Protein AF-A0A946KKR6-F1 (afdb_monomer_lite)

pLDDT: mean 94.53, std 6.15, range [69.19, 98.81]

Structure (mmCIF, N/CA/C/O backbone):
data_AF-A0A946KKR6-F1
#
_entry.id   AF-A0A946KKR6-F1
#
loop_
_atom_site.group_PDB
_atom_site.id
_atom_site.type_symbol
_atom_site.label_atom_id
_atom_site.label_alt_id
_atom_site.label_comp_id
_atom_site.label_asym_id
_atom_site.label_entity_id
_atom_site.label_seq_id
_atom_site.pdbx_PDB_ins_code
_atom_site.Cartn_x
_atom_site.Cartn_y
_atom_site.Cartn_z
_atom_site.occupancy
_atom_site.B_iso_or_equiv
_atom_site.auth_seq_id
_atom_site.auth_comp_id
_atom_site.auth_asym_id
_atom_site.auth_atom_id
_atom_site.pdbx_PDB_model_num
ATOM 1 N N . MET A 1 1 ? 19.680 -15.860 -13.895 1.00 88.50 1 MET A N 1
ATOM 2 C CA . MET A 1 1 ? 19.398 -15.494 -12.491 1.00 88.50 1 MET A CA 1
ATOM 3 C C . MET A 1 1 ? 18.114 -16.163 -12.052 1.00 88.50 1 MET A C 1
ATOM 5 O O . MET A 1 1 ? 18.204 -16.916 -11.108 1.00 88.50 1 MET A O 1
ATOM 9 N N . VAL A 1 2 ? 16.999 -15.960 -12.759 1.00 94.62 2 VAL A N 1
ATOM 10 C CA . VAL A 1 2 ? 15.680 -16.542 -12.436 1.00 94.62 2 VAL A CA 1
ATOM 11 C C . VAL A 1 2 ? 15.716 -18.062 -12.238 1.00 94.62 2 VAL A C 1
ATOM 13 O O . VAL A 1 2 ? 15.468 -18.480 -11.120 1.00 94.62 2 VAL A O 1
ATOM 16 N N . GLU A 1 3 ? 16.192 -18.827 -13.232 1.00 95.06 3 GLU A N 1
ATOM 17 C CA . GLU A 1 3 ? 16.410 -20.296 -13.157 1.00 95.06 3 GLU A CA 1
ATOM 18 C C . GLU A 1 3 ? 17.031 -20.771 -11.836 1.00 95.06 3 GLU A C 1
ATOM 20 O O . GLU A 1 3 ? 16.688 -21.784 -11.259 1.00 95.06 3 GLU A O 1
ATOM 25 N N . ARG A 1 4 ? 17.983 -20.005 -11.303 1.00 95.50 4 ARG A N 1
ATOM 26 C CA . ARG A 1 4 ? 18.724 -20.411 -10.108 1.00 95.50 4 ARG A CA 1
ATOM 27 C C . ARG A 1 4 ? 17.863 -20.380 -8.831 1.00 95.50 4 ARG A C 1
ATOM 29 O O . ARG A 1 4 ? 18.340 -20.818 -7.781 1.00 95.50 4 ARG A O 1
ATOM 36 N N . TYR A 1 5 ? 16.680 -19.775 -8.889 1.00 96.62 5 TYR A N 1
ATOM 37 C CA . TYR A 1 5 ? 15.834 -19.457 -7.743 1.00 96.62 5 TYR A CA 1
ATOM 38 C C . TYR A 1 5 ? 14.350 -19.793 -7.958 1.00 96.62 5 TYR A C 1
ATOM 40 O O . TYR A 1 5 ? 13.545 -19.394 -7.117 1.00 96.62 5 TYR A O 1
ATOM 48 N N . ASP A 1 6 ? 13.965 -20.485 -9.031 1.00 95.25 6 ASP A N 1
ATOM 49 C CA . ASP A 1 6 ? 12.558 -20.833 -9.289 1.00 95.25 6 ASP A CA 1
ATOM 50 C C . ASP A 1 6 ? 12.089 -22.088 -8.524 1.00 95.25 6 ASP A C 1
ATOM 52 O O . ASP A 1 6 ? 10.888 -22.257 -8.280 1.00 95.25 6 ASP A O 1
ATOM 56 N N . GLY A 1 7 ? 13.030 -22.908 -8.038 1.00 94.81 7 GLY A N 1
ATOM 57 C CA . GLY A 1 7 ? 12.760 -24.062 -7.192 1.00 94.81 7 GLY A CA 1
ATOM 58 C C . GLY A 1 7 ? 12.116 -25.241 -7.919 1.00 94.81 7 GLY A C 1
ATOM 59 O O . GLY A 1 7 ? 11.437 -26.036 -7.261 1.00 94.81 7 GLY A O 1
ATOM 60 N N . ASP A 1 8 ? 12.275 -25.358 -9.240 1.00 94.25 8 ASP A N 1
ATOM 61 C CA . ASP A 1 8 ? 11.711 -26.464 -10.025 1.00 94.25 8 ASP A CA 1
ATOM 62 C C . ASP A 1 8 ? 12.564 -27.759 -9.978 1.00 94.25 8 ASP A C 1
ATOM 64 O O . ASP A 1 8 ? 12.127 -28.834 -10.413 1.00 94.25 8 ASP A O 1
ATOM 68 N N . GLY A 1 9 ? 13.755 -27.688 -9.372 1.00 93.81 9 GLY A N 1
ATOM 69 C CA . GLY A 1 9 ? 14.722 -28.775 -9.246 1.00 93.81 9 GLY A CA 1
ATOM 70 C C . GLY A 1 9 ? 15.778 -28.834 -10.357 1.00 93.81 9 GLY A C 1
ATOM 71 O O . GLY A 1 9 ? 16.627 -29.737 -10.323 1.00 93.81 9 GLY A O 1
ATOM 72 N N . VAL A 1 10 ? 15.759 -27.916 -11.324 1.00 94.19 10 VAL A N 1
ATOM 73 C CA . VAL A 1 10 ? 16.715 -27.787 -12.430 1.00 94.19 10 VAL A CA 1
ATOM 74 C C . VAL A 1 10 ? 17.643 -26.605 -12.156 1.00 94.19 10 VAL A C 1
ATOM 76 O O . VAL A 1 10 ? 17.211 -25.516 -11.838 1.00 94.19 10 VAL A O 1
ATOM 79 N N . GLU A 1 11 ? 18.960 -26.844 -12.171 1.00 94.06 11 GLU A N 1
ATOM 80 C CA . GLU A 1 11 ? 20.017 -25.827 -11.949 1.00 94.06 11 GLU A CA 1
ATOM 81 C C . GLU A 1 11 ? 19.849 -24.861 -10.745 1.00 94.06 11 GLU A C 1
ATOM 83 O O . GLU A 1 11 ? 20.585 -23.870 -10.612 1.00 94.06 11 GLU A O 1
ATOM 88 N N . ASP A 1 12 ? 18.981 -25.226 -9.802 1.00 96.44 12 ASP A N 1
ATOM 89 C CA . ASP A 1 12 ? 18.701 -24.499 -8.575 1.00 96.44 12 ASP A CA 1
ATOM 90 C C . ASP A 1 12 ? 19.966 -24.198 -7.768 1.00 96.44 12 ASP A C 1
ATOM 92 O O . ASP A 1 12 ? 20.948 -24.958 -7.718 1.00 96.44 12 ASP A O 1
ATOM 96 N N . MET A 1 13 ? 19.934 -23.077 -7.046 1.00 96.38 13 MET A N 1
ATOM 97 C CA . MET A 1 13 ? 20.944 -22.787 -6.041 1.00 96.38 13 MET A CA 1
ATOM 98 C C . MET A 1 13 ? 21.023 -23.952 -5.033 1.00 96.38 13 MET A C 1
ATOM 100 O O . MET A 1 13 ? 20.024 -24.278 -4.391 1.00 96.38 13 MET A O 1
ATOM 104 N N . PRO A 1 14 ? 22.209 -24.551 -4.802 1.00 96.81 14 PRO A N 1
ATOM 105 C CA . PRO A 1 14 ? 22.343 -25.602 -3.802 1.00 96.81 14 PRO A CA 1
ATOM 106 C C . PRO A 1 14 ? 21.862 -25.134 -2.423 1.00 96.81 14 PRO A C 1
ATOM 108 O O . PRO A 1 14 ? 22.374 -24.152 -1.886 1.00 96.81 14 PRO A O 1
ATOM 111 N N . GLY A 1 15 ? 20.899 -25.855 -1.849 1.00 95.56 15 GLY A N 1
ATOM 112 C CA . GLY A 1 15 ? 20.312 -25.525 -0.548 1.00 95.56 15 GLY A CA 1
ATOM 113 C C . GLY A 1 15 ? 19.207 -24.466 -0.585 1.00 95.56 15 GLY A C 1
ATOM 114 O O . GLY A 1 15 ? 18.873 -23.933 0.472 1.00 95.56 15 GLY A O 1
ATOM 115 N N . LEU A 1 16 ? 18.645 -24.151 -1.757 1.00 95.81 16 LEU A N 1
ATOM 116 C CA . LEU A 1 16 ? 17.456 -23.307 -1.863 1.00 95.81 16 LEU A CA 1
ATOM 117 C C . LEU A 1 16 ? 16.308 -23.909 -1.037 1.00 95.81 16 LEU A C 1
ATOM 119 O O . LEU A 1 16 ? 15.879 -25.034 -1.279 1.00 95.81 16 LEU A O 1
ATOM 123 N N . ALA A 1 17 ? 15.854 -23.169 -0.024 1.00 94.44 17 ALA A N 1
ATOM 124 C CA . ALA A 1 17 ? 14.760 -23.597 0.849 1.00 94.44 17 ALA A CA 1
ATOM 125 C C . ALA A 1 17 ? 13.390 -23.143 0.325 1.00 94.44 17 ALA A C 1
ATOM 127 O O . ALA A 1 17 ? 12.405 -23.855 0.498 1.00 94.44 17 ALA A O 1
ATOM 128 N N . TYR A 1 18 ? 13.346 -21.967 -0.306 1.00 94.88 18 TYR A N 1
ATOM 129 C CA . TYR A 1 18 ? 12.139 -21.355 -0.852 1.00 94.88 18 TYR A CA 1
ATOM 130 C C . TYR A 1 18 ? 12.465 -20.667 -2.181 1.00 94.88 18 TYR A C 1
ATOM 132 O O . TYR A 1 18 ? 13.507 -20.006 -2.255 1.00 94.88 18 TYR A O 1
ATOM 140 N N . PRO A 1 19 ? 11.600 -20.788 -3.199 1.00 95.38 19 PRO A N 1
ATOM 141 C CA . PRO A 1 19 ? 11.788 -20.101 -4.469 1.00 95.38 19 PRO A CA 1
ATOM 142 C C . PRO A 1 19 ? 11.555 -18.589 -4.344 1.00 95.38 19 PRO A C 1
ATOM 144 O O . PRO A 1 19 ? 10.792 -18.125 -3.491 1.00 95.38 19 PRO A O 1
ATOM 147 N N . ILE A 1 20 ? 12.184 -17.812 -5.227 1.00 96.00 20 ILE A N 1
ATOM 148 C CA . ILE A 1 20 ? 11.925 -16.379 -5.391 1.00 96.00 20 ILE A CA 1
ATOM 149 C C . ILE A 1 20 ? 10.847 -16.211 -6.460 1.00 96.00 20 ILE A C 1
ATOM 151 O O . ILE A 1 20 ? 11.111 -16.328 -7.653 1.00 96.00 20 ILE A O 1
ATOM 155 N N . ARG A 1 21 ? 9.626 -15.902 -6.015 1.00 95.12 21 ARG A N 1
ATOM 156 C CA . ARG A 1 21 ? 8.450 -15.763 -6.891 1.00 95.12 21 ARG A CA 1
ATOM 157 C C . ARG A 1 21 ? 8.119 -14.333 -7.300 1.00 95.12 21 ARG A C 1
ATOM 159 O O . ARG A 1 21 ? 7.231 -14.143 -8.114 1.00 95.12 21 ARG A O 1
ATOM 166 N N . HIS A 1 22 ? 8.782 -13.329 -6.736 1.00 97.75 22 HIS A N 1
ATOM 167 C CA . HIS A 1 22 ? 8.476 -11.927 -7.016 1.00 97.75 22 HIS A CA 1
ATOM 168 C C . HIS A 1 22 ? 9.751 -11.204 -7.429 1.00 97.75 22 HIS A C 1
ATOM 170 O O . HIS A 1 22 ? 10.752 -11.252 -6.714 1.00 97.75 22 HIS A O 1
ATOM 176 N N . TRP A 1 23 ? 9.700 -10.553 -8.587 1.00 98.19 23 TRP A N 1
ATOM 177 C CA . TRP A 1 23 ? 10.838 -9.875 -9.191 1.00 98.19 23 TRP A CA 1
ATOM 178 C C . TRP A 1 23 ? 10.477 -8.425 -9.484 1.00 98.19 23 TRP A C 1
ATOM 180 O O . TRP A 1 23 ? 9.658 -8.151 -10.358 1.00 98.19 23 TRP A O 1
ATOM 190 N N . GLU A 1 24 ? 11.102 -7.502 -8.762 1.00 98.12 24 GLU A N 1
ATOM 191 C CA . GLU A 1 24 ? 10.990 -6.070 -9.022 1.00 98.12 24 GLU A CA 1
ATOM 192 C C . GLU A 1 24 ? 12.048 -5.614 -10.030 1.00 98.12 24 GLU A C 1
ATOM 194 O O . GLU A 1 24 ? 13.242 -5.905 -9.892 1.00 98.12 24 GLU A O 1
ATOM 199 N N . VAL A 1 25 ? 11.610 -4.915 -11.078 1.00 97.50 25 VAL A N 1
ATOM 200 C CA . VAL A 1 25 ? 12.485 -4.502 -12.175 1.00 97.50 25 VAL A CA 1
ATOM 201 C C . VAL A 1 25 ? 13.008 -3.083 -11.939 1.00 97.50 25 VAL A C 1
ATOM 203 O O . VAL A 1 25 ? 12.431 -2.107 -12.410 1.00 97.50 25 VAL A O 1
ATOM 206 N N . ALA A 1 26 ? 14.173 -3.015 -11.284 1.00 95.75 26 ALA A N 1
ATOM 207 C CA . ALA A 1 26 ? 14.884 -1.803 -10.851 1.00 95.75 26 ALA A CA 1
ATOM 208 C C . ALA A 1 26 ? 14.213 -1.047 -9.690 1.00 95.75 26 ALA A C 1
ATOM 210 O O . ALA A 1 26 ? 13.109 -1.369 -9.287 1.00 95.75 26 ALA A O 1
ATOM 211 N N . ASN A 1 27 ? 14.917 -0.052 -9.149 1.00 95.50 27 ASN A N 1
ATOM 212 C CA . ASN A 1 27 ? 14.459 0.794 -8.048 1.00 95.50 27 ASN A CA 1
ATOM 213 C C . ASN A 1 27 ? 14.456 2.251 -8.510 1.00 95.50 27 ASN A C 1
ATOM 215 O O . ASN A 1 27 ? 15.494 2.737 -8.973 1.00 95.50 27 ASN A O 1
ATOM 219 N N . GLU A 1 28 ? 13.315 2.930 -8.390 1.00 96.00 28 GLU A N 1
ATOM 220 C CA . GLU A 1 28 ? 13.159 4.370 -8.646 1.00 96.00 28 GLU A CA 1
ATOM 221 C C . GLU A 1 28 ? 13.737 4.846 -9.988 1.00 96.00 28 GLU A C 1
ATOM 223 O O . GLU A 1 28 ? 14.547 5.777 -10.040 1.00 96.00 28 GLU A O 1
ATOM 228 N N . PRO A 1 29 ? 13.315 4.247 -11.120 1.00 96.25 29 PRO A N 1
ATOM 229 C CA . PRO A 1 29 ? 13.875 4.554 -12.432 1.00 96.25 29 PRO A CA 1
ATOM 230 C C . PRO A 1 29 ? 13.642 5.997 -12.886 1.00 96.25 29 PRO A C 1
ATOM 232 O O . PRO A 1 29 ? 14.366 6.488 -13.746 1.00 96.25 29 PRO A O 1
ATOM 235 N N . SER A 1 30 ? 12.689 6.716 -12.297 1.00 94.88 30 SER A N 1
ATOM 236 C CA . SER A 1 30 ? 12.479 8.139 -12.565 1.00 94.88 30 SER A CA 1
ATOM 237 C C . SER A 1 30 ? 13.518 9.053 -11.898 1.00 94.88 30 SER A C 1
ATOM 239 O O . SER A 1 30 ? 13.624 10.220 -12.274 1.00 94.88 30 SER A O 1
ATOM 241 N N . MET A 1 31 ? 14.304 8.566 -10.931 1.00 93.56 31 MET A N 1
ATOM 242 C CA . MET A 1 31 ? 15.353 9.356 -10.281 1.00 93.56 31 MET A CA 1
ATOM 243 C C . MET A 1 31 ? 16.628 9.367 -11.130 1.00 93.56 31 MET A C 1
ATOM 245 O O . MET A 1 31 ? 17.275 8.344 -11.341 1.00 93.56 31 MET A O 1
ATOM 249 N N . GLN A 1 32 ? 16.997 10.544 -11.640 1.00 90.94 32 GLN A N 1
ATOM 250 C CA . GLN A 1 32 ? 18.093 10.723 -12.598 1.00 90.94 32 GLN A CA 1
ATOM 251 C C . GLN A 1 32 ? 19.217 11.588 -12.017 1.00 90.94 32 GLN A C 1
ATOM 253 O O . GLN A 1 32 ? 18.955 12.553 -11.306 1.00 90.94 32 GLN A O 1
ATOM 258 N N . GLY A 1 33 ? 20.470 11.276 -12.369 1.00 81.50 33 GLY A N 1
ATOM 259 C CA . GLY A 1 33 ? 21.643 12.103 -12.078 1.00 81.50 33 GLY A CA 1
ATOM 260 C C . GLY A 1 33 ? 21.992 12.247 -10.594 1.00 81.50 33 GLY A C 1
ATOM 261 O O . GLY A 1 33 ? 21.663 13.249 -9.970 1.00 81.50 33 GLY A O 1
ATOM 262 N N . GLY A 1 34 ? 22.738 11.296 -10.027 1.00 75.56 34 GLY A N 1
ATOM 263 C CA . GLY A 1 34 ? 23.157 11.391 -8.628 1.00 75.56 34 GLY A CA 1
ATOM 264 C C . GLY A 1 34 ? 23.679 10.086 -8.042 1.00 75.56 34 GLY A C 1
ATOM 265 O O . GLY A 1 34 ? 23.661 9.036 -8.683 1.00 75.56 34 GLY A O 1
ATOM 266 N N . HIS A 1 35 ? 24.164 10.164 -6.804 1.00 73.50 35 HIS A N 1
ATOM 267 C CA . HIS A 1 35 ? 24.452 8.986 -5.991 1.00 73.50 35 HIS A CA 1
ATOM 268 C C . HIS A 1 35 ? 23.142 8.426 -5.423 1.00 73.50 35 HIS A C 1
ATOM 270 O O . HIS A 1 35 ? 22.307 9.196 -4.964 1.00 73.50 35 HIS A O 1
ATOM 276 N N . GLY A 1 36 ? 22.983 7.099 -5.429 1.00 73.19 36 GLY A N 1
ATOM 277 C CA . GLY A 1 36 ? 21.759 6.442 -4.949 1.00 73.19 36 GLY A CA 1
ATOM 278 C C . GLY A 1 36 ? 20.645 6.324 -5.994 1.00 73.19 36 GLY A C 1
ATOM 279 O O . GLY A 1 36 ? 19.526 5.993 -5.637 1.00 73.19 36 GLY A O 1
ATOM 280 N N . HIS A 1 37 ? 20.928 6.584 -7.274 1.00 87.25 37 HIS A N 1
ATOM 281 C CA . HIS A 1 37 ? 19.983 6.371 -8.374 1.00 87.25 37 HIS A CA 1
ATOM 282 C C . HIS A 1 37 ? 20.446 5.179 -9.212 1.00 87.25 37 HIS A C 1
ATOM 284 O O . HIS A 1 37 ? 21.555 5.185 -9.753 1.00 87.25 37 HIS A O 1
ATOM 290 N N . PHE A 1 38 ? 19.624 4.134 -9.284 1.00 88.12 38 PHE A N 1
ATOM 291 C CA . PHE A 1 38 ? 20.056 2.814 -9.762 1.00 88.12 38 PHE A CA 1
ATOM 292 C C . PHE A 1 38 ? 19.815 2.580 -11.255 1.00 88.12 38 PHE A C 1
ATOM 294 O O . PHE A 1 38 ? 20.416 1.684 -11.845 1.00 88.12 38 PHE A O 1
ATOM 301 N N . PHE A 1 39 ? 18.987 3.412 -11.883 1.00 93.88 39 PHE A N 1
ATOM 302 C CA . PHE A 1 39 ? 18.739 3.405 -13.319 1.00 93.88 39 PHE A CA 1
ATOM 303 C C . PHE A 1 39 ? 19.028 4.791 -13.899 1.00 93.88 39 PHE A C 1
ATOM 305 O O . PHE A 1 39 ? 18.664 5.800 -13.304 1.00 93.88 39 PHE A O 1
ATOM 312 N N . GLN A 1 40 ? 19.691 4.850 -15.054 1.00 92.88 40 GLN A N 1
ATOM 313 C CA . GLN A 1 40 ? 19.968 6.095 -15.775 1.00 92.88 40 GLN A CA 1
ATOM 314 C C . GLN A 1 40 ? 19.538 5.919 -17.229 1.00 92.88 40 GLN A C 1
ATOM 316 O O . GLN A 1 40 ? 20.086 5.074 -17.938 1.00 92.88 40 GLN A O 1
ATOM 321 N N . GLY A 1 41 ? 18.557 6.701 -17.664 1.00 94.75 41 GLY A N 1
ATOM 322 C CA . GLY A 1 41 ? 17.940 6.534 -18.974 1.00 94.75 41 GLY A CA 1
ATOM 323 C C . GLY A 1 41 ? 16.585 7.218 -19.073 1.00 94.75 41 GLY A C 1
ATOM 324 O O . GLY A 1 41 ? 16.094 7.832 -18.128 1.00 94.75 41 GLY A O 1
ATOM 325 N N . THR A 1 42 ? 15.981 7.123 -20.248 1.00 97.25 42 THR A N 1
ATOM 326 C CA . THR A 1 42 ? 14.646 7.659 -20.522 1.00 97.25 42 THR A CA 1
ATOM 327 C C . THR A 1 42 ? 13.547 6.667 -20.134 1.00 97.25 42 THR A C 1
ATOM 329 O O . THR A 1 42 ? 13.803 5.476 -19.943 1.00 97.25 42 THR A O 1
ATOM 332 N N . SER A 1 43 ? 12.293 7.125 -20.117 1.00 97.94 43 SER A N 1
ATOM 333 C CA . SER A 1 43 ? 11.110 6.260 -19.997 1.00 97.94 43 SER A CA 1
ATOM 334 C C . SER A 1 43 ? 11.106 5.119 -21.024 1.00 97.94 43 SER A C 1
ATOM 336 O O . SER A 1 43 ? 10.735 3.993 -20.707 1.00 97.94 43 SER A O 1
ATOM 338 N N . ALA A 1 44 ? 11.564 5.378 -22.256 1.00 98.38 44 ALA A N 1
ATOM 339 C CA . ALA A 1 44 ? 11.631 4.372 -23.317 1.00 98.38 44 ALA A CA 1
ATOM 340 C C . ALA A 1 44 ? 12.715 3.311 -23.060 1.00 98.38 44 ALA A C 1
ATOM 342 O O . ALA A 1 44 ? 12.512 2.132 -23.368 1.00 98.38 44 ALA A O 1
ATOM 343 N N . ASP A 1 45 ? 13.845 3.712 -22.472 1.00 98.25 45 ASP A N 1
ATOM 344 C CA . ASP A 1 45 ? 14.909 2.786 -22.074 1.00 98.25 45 ASP A CA 1
ATOM 345 C C . ASP A 1 45 ? 14.419 1.865 -20.949 1.00 98.25 45 ASP A C 1
ATOM 347 O O . ASP A 1 45 ? 14.591 0.646 -21.024 1.00 98.25 45 ASP A O 1
ATOM 351 N N . TYR A 1 46 ? 13.729 2.427 -19.949 1.00 98.38 46 TYR A N 1
ATOM 352 C CA . TYR A 1 46 ? 13.142 1.651 -18.858 1.00 98.38 46 TYR A CA 1
ATOM 353 C C . TYR A 1 46 ? 12.050 0.695 -19.358 1.00 98.38 46 TYR A C 1
ATOM 355 O O . TYR A 1 46 ? 12.083 -0.486 -19.028 1.00 98.38 46 TYR A O 1
ATOM 363 N N . LEU A 1 47 ? 11.132 1.151 -20.218 1.00 98.56 47 LEU A N 1
ATOM 364 C CA . LEU A 1 47 ? 10.105 0.290 -20.817 1.00 98.56 47 LEU A CA 1
ATOM 365 C C . LEU A 1 47 ? 10.724 -0.878 -21.599 1.00 98.56 47 LEU A C 1
ATOM 367 O O . LEU A 1 47 ? 10.242 -2.007 -21.519 1.00 98.56 47 LEU A O 1
ATOM 371 N N . SER A 1 48 ? 11.800 -0.623 -22.347 1.00 98.31 48 SER A N 1
ATOM 372 C CA . SER A 1 48 ? 12.513 -1.669 -23.090 1.00 98.31 48 SER A CA 1
ATOM 373 C C . SER A 1 48 ? 13.131 -2.706 -22.147 1.00 98.31 48 SER A C 1
ATOM 375 O O . SER A 1 48 ? 13.032 -3.906 -22.402 1.00 98.31 48 SER A O 1
ATOM 377 N N . MET A 1 49 ? 13.718 -2.252 -21.036 1.00 98.06 49 MET A N 1
ATOM 378 C CA . MET A 1 49 ? 14.241 -3.122 -19.983 1.00 98.06 49 MET A CA 1
ATOM 379 C C . MET A 1 49 ? 13.130 -3.927 -19.298 1.00 98.06 49 MET A C 1
ATOM 381 O O . MET A 1 49 ? 13.290 -5.133 -19.129 1.00 98.06 49 MET A O 1
ATOM 385 N N . LEU A 1 50 ? 12.003 -3.296 -18.953 1.00 98.56 50 LEU A N 1
ATOM 386 C CA . LEU A 1 50 ? 10.855 -3.945 -18.315 1.00 98.56 50 LEU A CA 1
ATOM 387 C C . LEU A 1 50 ? 10.288 -5.070 -19.187 1.00 98.56 50 LEU A C 1
ATOM 389 O O . LEU A 1 50 ? 10.107 -6.181 -18.700 1.00 98.56 50 LEU A O 1
ATOM 393 N N . ARG A 1 51 ? 10.084 -4.818 -20.486 1.00 98.44 51 ARG A N 1
ATOM 394 C CA . ARG A 1 51 ? 9.604 -5.834 -21.440 1.00 98.44 51 ARG A CA 1
ATOM 395 C C . ARG A 1 51 ? 10.550 -7.027 -21.529 1.00 98.44 51 ARG A C 1
ATOM 397 O O . ARG A 1 51 ? 10.117 -8.169 -21.408 1.00 98.44 51 ARG A O 1
ATOM 404 N N . LEU A 1 52 ? 11.846 -6.753 -21.691 1.00 98.12 52 LEU A N 1
ATOM 405 C CA . LEU A 1 52 ? 12.861 -7.800 -21.763 1.00 98.12 52 LEU A CA 1
ATOM 406 C C . LEU A 1 52 ? 12.923 -8.615 -20.464 1.00 98.12 52 LEU A C 1
ATOM 408 O O . LEU A 1 52 ? 13.030 -9.841 -20.515 1.00 98.12 52 LEU A O 1
ATOM 412 N N . ALA A 1 53 ? 12.852 -7.948 -19.310 1.00 98.12 53 ALA A N 1
ATOM 413 C CA . ALA A 1 53 ? 12.830 -8.600 -18.008 1.00 98.12 53 ALA A CA 1
ATOM 414 C C . ALA A 1 53 ? 11.588 -9.483 -17.858 1.00 98.12 53 ALA A C 1
ATOM 416 O O . ALA A 1 53 ? 11.738 -10.654 -17.530 1.00 98.12 53 ALA A O 1
ATOM 417 N N . PHE A 1 54 ? 10.395 -8.968 -18.165 1.00 98.50 54 PHE A N 1
ATOM 418 C CA . PHE A 1 54 ? 9.143 -9.717 -18.087 1.00 98.50 54 PHE A CA 1
ATOM 419 C C . PHE A 1 54 ? 9.184 -10.999 -18.924 1.00 98.50 54 PHE A C 1
ATOM 421 O O . PHE A 1 54 ? 8.927 -12.081 -18.399 1.00 98.50 54 PHE A O 1
ATOM 428 N N . GLU A 1 55 ? 9.572 -10.902 -20.199 1.00 98.00 55 GLU A N 1
ATOM 429 C CA . GLU A 1 55 ? 9.678 -12.062 -21.094 1.00 98.00 55 GLU A CA 1
ATOM 430 C C . GLU A 1 55 ? 10.715 -13.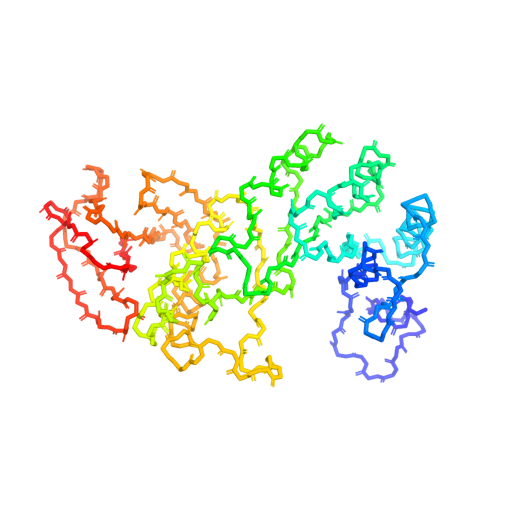069 -20.583 1.00 98.00 55 GLU A C 1
ATOM 432 O O . GLU A 1 55 ? 10.458 -14.271 -20.553 1.00 98.00 55 GLU A O 1
ATOM 437 N N . THR A 1 56 ? 11.876 -12.585 -20.136 1.00 97.56 56 THR A N 1
ATOM 438 C CA . THR A 1 56 ? 12.955 -13.446 -19.629 1.00 97.56 56 THR A CA 1
ATOM 439 C C . THR A 1 56 ? 12.545 -14.163 -18.344 1.00 97.56 56 THR A C 1
ATOM 441 O O . THR A 1 56 ? 12.800 -15.357 -18.207 1.00 97.56 56 THR A O 1
ATOM 444 N N . ILE A 1 57 ? 11.918 -13.445 -17.408 1.00 98.12 57 ILE A N 1
ATOM 445 C CA . ILE A 1 57 ? 11.491 -13.980 -16.114 1.00 98.12 57 ILE A CA 1
ATOM 446 C C . ILE A 1 57 ? 10.391 -15.014 -16.314 1.00 98.12 57 ILE A C 1
ATOM 448 O O . ILE A 1 57 ? 10.556 -16.141 -15.873 1.00 98.12 57 ILE A O 1
ATOM 452 N N . THR A 1 58 ? 9.326 -14.670 -17.035 1.00 97.31 58 THR A N 1
ATOM 453 C CA . THR A 1 58 ? 8.170 -15.566 -17.222 1.00 97.31 58 THR A CA 1
ATOM 454 C C . THR A 1 58 ? 8.462 -16.762 -18.130 1.00 97.31 58 THR A C 1
ATOM 456 O O . THR A 1 58 ? 7.779 -17.779 -18.045 1.00 97.31 58 THR A O 1
ATOM 459 N N . THR A 1 59 ? 9.486 -16.674 -18.988 1.00 96.06 59 THR A N 1
ATOM 460 C CA . THR A 1 59 ? 9.970 -17.829 -19.763 1.00 96.06 59 THR A CA 1
ATOM 461 C C . THR A 1 59 ? 10.734 -18.820 -18.889 1.00 96.06 59 THR A C 1
ATOM 463 O O . THR A 1 59 ? 10.620 -20.021 -19.114 1.00 96.06 59 THR A O 1
ATOM 466 N N . ALA A 1 60 ? 11.532 -18.323 -17.939 1.00 95.19 60 ALA A N 1
ATOM 467 C CA . ALA A 1 60 ? 12.276 -19.170 -17.008 1.00 95.19 60 ALA A CA 1
ATOM 468 C C . ALA A 1 60 ? 11.347 -19.748 -15.931 1.00 95.19 60 ALA A C 1
ATOM 470 O O . ALA A 1 60 ? 11.309 -20.952 -15.739 1.00 95.19 60 ALA A O 1
ATOM 471 N N . ASP A 1 61 ? 10.530 -18.895 -15.312 1.00 96.94 61 ASP A N 1
ATOM 472 C CA . ASP A 1 61 ? 9.576 -19.266 -14.273 1.00 96.94 61 ASP A CA 1
ATOM 473 C C . ASP A 1 61 ? 8.171 -18.740 -14.618 1.00 96.94 61 ASP A C 1
ATOM 475 O O . ASP A 1 61 ? 7.857 -17.574 -14.354 1.00 96.94 61 ASP A O 1
ATOM 479 N N . PRO A 1 62 ? 7.291 -19.582 -15.191 1.00 95.31 62 PRO A N 1
ATOM 480 C CA . PRO A 1 62 ? 5.908 -19.207 -15.471 1.00 95.31 62 PRO A CA 1
ATOM 481 C C . PRO A 1 62 ? 5.065 -18.906 -14.221 1.00 95.31 62 PRO A C 1
ATOM 483 O O . PRO A 1 62 ? 3.972 -18.357 -14.360 1.00 95.31 62 PRO A O 1
ATOM 486 N N . GLU A 1 63 ? 5.527 -19.273 -13.019 1.00 95.62 63 GLU A N 1
ATOM 487 C CA . GLU A 1 63 ? 4.859 -18.961 -11.748 1.00 95.62 63 GLU A CA 1
ATOM 488 C C . GLU A 1 63 ? 5.351 -17.639 -11.127 1.00 95.62 63 GLU A C 1
ATOM 490 O O . GLU A 1 63 ? 4.866 -17.240 -10.066 1.00 95.62 63 GLU A O 1
ATOM 495 N N . ALA A 1 64 ? 6.306 -16.947 -11.759 1.00 97.81 64 ALA A N 1
ATOM 496 C CA . ALA A 1 64 ? 6.852 -15.697 -11.249 1.00 97.81 64 ALA A CA 1
ATOM 497 C C . ALA A 1 64 ? 5.920 -14.493 -11.468 1.00 97.81 64 ALA A C 1
ATOM 499 O O . ALA A 1 64 ? 5.430 -14.218 -12.564 1.00 97.81 64 ALA A O 1
ATOM 500 N N . THR A 1 65 ? 5.800 -13.674 -10.428 1.00 98.31 65 THR A N 1
ATOM 501 C CA . THR A 1 65 ? 5.209 -12.337 -10.453 1.00 98.31 65 THR A CA 1
ATOM 502 C C . THR A 1 65 ? 6.292 -11.300 -10.757 1.00 98.31 65 THR A C 1
ATOM 504 O O . THR A 1 65 ? 7.390 -11.338 -10.201 1.00 98.31 65 THR A O 1
ATOM 507 N N . VAL A 1 66 ? 5.978 -10.336 -11.625 1.00 98.69 66 VAL A N 1
ATOM 508 C CA . VAL A 1 66 ? 6.914 -9.302 -12.087 1.00 98.69 66 VAL A CA 1
ATOM 509 C C . VAL A 1 66 ? 6.316 -7.951 -11.741 1.00 98.69 66 VAL A C 1
ATOM 511 O O . VAL A 1 66 ? 5.192 -7.656 -12.152 1.00 98.69 66 VAL A O 1
ATOM 514 N N . LEU A 1 67 ? 7.062 -7.156 -10.984 1.00 98.69 67 LEU A N 1
ATOM 515 C CA . LEU A 1 67 ? 6.681 -5.811 -10.589 1.00 98.69 67 LEU A CA 1
ATOM 516 C C . LEU A 1 67 ? 7.390 -4.791 -11.476 1.00 98.69 67 LEU A C 1
ATOM 518 O O . LEU A 1 67 ? 8.551 -4.984 -11.857 1.00 98.69 67 LEU A O 1
ATOM 522 N N . THR A 1 68 ? 6.726 -3.668 -11.752 1.00 98.56 68 THR A N 1
ATOM 523 C CA . THR A 1 68 ? 7.469 -2.464 -12.142 1.00 98.56 68 THR A CA 1
ATOM 524 C C . THR A 1 68 ? 8.429 -2.077 -11.017 1.00 98.56 68 THR A C 1
ATOM 526 O O . THR A 1 68 ? 8.152 -2.351 -9.852 1.00 98.56 68 THR A O 1
ATOM 529 N N . GLY A 1 69 ? 9.537 -1.410 -11.330 1.00 97.75 69 GLY A N 1
ATOM 530 C CA . GLY A 1 69 ? 10.322 -0.738 -10.303 1.00 97.75 69 GLY A CA 1
ATOM 531 C C . GLY A 1 69 ? 9.489 0.289 -9.541 1.00 97.75 69 GLY A C 1
ATOM 532 O O . GLY A 1 69 ? 8.540 0.851 -10.095 1.00 97.75 69 GLY A O 1
ATOM 533 N N . GLY A 1 70 ? 9.835 0.526 -8.281 1.00 96.69 70 GLY A N 1
ATOM 534 C CA . GLY A 1 70 ? 9.129 1.482 -7.438 1.00 96.69 70 GLY A CA 1
ATOM 535 C C . GLY A 1 70 ? 9.154 2.898 -8.003 1.00 96.69 70 GLY A C 1
ATOM 536 O O . GLY A 1 70 ? 10.216 3.467 -8.252 1.00 96.69 70 GLY A O 1
ATOM 537 N N . GLN A 1 71 ? 7.987 3.493 -8.234 1.00 97.12 71 GLN A N 1
ATOM 538 C CA . GLN A 1 71 ? 7.876 4.913 -8.558 1.00 97.12 71 GLN A CA 1
ATOM 539 C C . GLN A 1 71 ? 8.147 5.757 -7.302 1.00 97.12 71 GLN A C 1
ATOM 541 O O . GLN A 1 71 ? 7.433 5.624 -6.324 1.00 97.12 71 GLN A O 1
ATOM 546 N N . ALA A 1 72 ? 9.118 6.674 -7.327 1.00 94.69 72 ALA A N 1
ATOM 547 C CA . ALA A 1 72 ? 9.554 7.433 -6.136 1.00 94.69 72 ALA A CA 1
ATOM 548 C C . ALA A 1 72 ? 8.506 8.406 -5.532 1.00 94.69 72 ALA A C 1
ATOM 550 O O . ALA A 1 72 ? 8.771 9.076 -4.535 1.00 94.69 72 ALA A O 1
ATOM 551 N N . GLY A 1 73 ? 7.340 8.546 -6.164 1.00 95.69 73 GLY A N 1
ATOM 552 C CA . GLY A 1 73 ? 6.243 9.397 -5.712 1.00 95.69 73 GLY A CA 1
ATOM 553 C C . GLY A 1 73 ? 5.354 9.874 -6.859 1.00 95.69 73 GLY A C 1
ATOM 554 O O . GLY A 1 73 ? 5.559 9.515 -8.020 1.00 95.69 73 GLY A O 1
ATOM 555 N N . MET A 1 74 ? 4.368 10.717 -6.550 1.00 96.62 74 MET A N 1
ATOM 556 C CA . MET A 1 74 ? 3.381 11.229 -7.521 1.00 96.62 74 MET A CA 1
ATOM 557 C C . MET A 1 74 ? 3.622 12.672 -7.988 1.00 96.62 74 MET A C 1
ATOM 559 O O . MET A 1 74 ? 2.776 13.271 -8.652 1.00 96.62 74 MET A O 1
ATOM 563 N N . GLN A 1 75 ? 4.774 13.265 -7.671 1.00 94.69 75 GLN A N 1
ATOM 564 C CA . GLN A 1 75 ? 5.129 14.597 -8.164 1.00 94.69 75 GLN A CA 1
ATOM 565 C C . GLN A 1 75 ? 5.272 14.603 -9.702 1.00 94.69 75 GLN A C 1
ATOM 567 O O . GLN A 1 75 ? 5.683 13.588 -10.271 1.00 94.69 75 GLN A O 1
ATOM 572 N N . PRO A 1 76 ? 5.029 15.747 -10.383 1.00 95.50 76 PRO A N 1
ATOM 573 C CA . PRO A 1 76 ? 4.998 15.817 -11.848 1.00 95.50 76 PRO A CA 1
ATOM 574 C C . PRO A 1 76 ? 6.216 15.219 -12.555 1.00 95.50 76 PRO A C 1
ATOM 576 O O . PRO A 1 76 ? 6.071 14.516 -13.540 1.00 95.50 76 PRO A O 1
ATOM 579 N N . SER A 1 77 ? 7.429 15.420 -12.032 1.00 93.62 77 SER A N 1
ATOM 580 C CA . SER A 1 77 ? 8.638 14.847 -12.639 1.00 93.62 77 SER A CA 1
ATOM 581 C C . SER A 1 77 ? 8.657 13.316 -12.647 1.00 93.62 77 SER A C 1
ATOM 583 O O . SER A 1 77 ? 9.284 12.718 -13.518 1.00 93.62 77 SER A O 1
ATOM 585 N N . PHE A 1 78 ? 8.013 12.678 -11.667 1.00 96.25 78 PHE A N 1
ATOM 586 C CA . PHE A 1 78 ? 7.910 11.225 -11.600 1.00 96.25 78 PHE A CA 1
ATOM 587 C C . PHE A 1 78 ? 6.781 10.720 -12.491 1.00 96.25 78 PHE A C 1
ATOM 589 O O . PHE A 1 78 ? 7.006 9.804 -13.280 1.00 96.25 78 PHE A O 1
ATOM 596 N N . THR A 1 79 ? 5.606 11.348 -12.451 1.00 97.81 79 THR A N 1
ATOM 597 C CA . THR A 1 79 ? 4.495 10.956 -13.328 1.00 97.81 79 THR A CA 1
ATOM 598 C C . THR A 1 79 ? 4.820 11.199 -14.804 1.00 97.81 79 THR A C 1
ATOM 600 O O . THR A 1 79 ? 4.549 10.329 -15.621 1.00 97.81 79 THR A O 1
ATOM 603 N N . ASP A 1 80 ? 5.522 12.280 -15.159 1.00 97.75 80 ASP A N 1
ATOM 604 C CA . ASP A 1 80 ? 6.004 12.537 -16.527 1.00 97.75 80 ASP A CA 1
ATOM 605 C C . ASP A 1 80 ? 6.904 11.406 -17.056 1.00 97.75 80 ASP A C 1
ATOM 607 O O . ASP A 1 80 ? 6.880 11.086 -18.248 1.00 97.75 80 ASP A O 1
ATOM 611 N N . PHE A 1 81 ? 7.696 10.775 -16.180 1.00 97.88 81 PHE A N 1
ATOM 612 C CA . PHE A 1 81 ? 8.503 9.612 -16.542 1.00 97.88 81 PHE A CA 1
ATOM 613 C C . PHE A 1 81 ? 7.639 8.358 -16.721 1.00 97.88 81 PHE A C 1
ATOM 615 O O . PHE A 1 81 ? 7.851 7.607 -17.677 1.00 97.88 81 PHE A O 1
ATOM 622 N N . TRP A 1 82 ? 6.692 8.120 -15.812 1.00 98.38 82 TRP A N 1
ATOM 623 C CA . TRP A 1 82 ? 5.945 6.865 -15.711 1.00 98.38 82 TRP A CA 1
ATOM 624 C C . TRP A 1 82 ? 4.720 6.768 -16.617 1.00 98.38 82 TRP A C 1
ATOM 626 O O . TRP A 1 82 ? 4.455 5.684 -17.129 1.00 98.38 82 TRP A O 1
ATOM 636 N N . THR A 1 83 ? 4.017 7.864 -16.893 1.00 98.50 83 THR A N 1
ATOM 637 C CA . THR A 1 83 ? 2.847 7.877 -17.785 1.00 98.50 83 THR A CA 1
ATOM 638 C C . THR A 1 83 ? 3.126 7.203 -19.137 1.00 98.50 83 THR A C 1
ATOM 640 O O . THR A 1 83 ? 2.458 6.214 -19.442 1.00 98.50 83 THR A O 1
ATOM 643 N N . PRO A 1 84 ? 4.150 7.603 -19.927 1.00 98.12 84 PRO A N 1
ATOM 644 C CA . PRO A 1 84 ? 4.424 6.944 -21.208 1.00 98.12 84 PRO A CA 1
ATOM 645 C C . PRO A 1 84 ? 4.876 5.480 -21.064 1.00 98.12 84 PRO A C 1
ATOM 647 O O . PRO A 1 84 ? 4.721 4.693 -22.003 1.00 98.12 84 PRO A O 1
ATOM 650 N N . VAL A 1 85 ? 5.443 5.095 -19.911 1.00 98.38 85 VAL A N 1
ATOM 651 C CA . VAL A 1 85 ? 5.776 3.694 -19.611 1.00 98.38 85 VAL A CA 1
ATOM 652 C C . VAL A 1 85 ? 4.490 2.900 -19.435 1.00 98.38 85 VAL A C 1
ATOM 654 O O . VAL A 1 85 ? 4.294 1.919 -20.148 1.00 98.38 85 VAL A O 1
ATOM 657 N N . LEU A 1 86 ? 3.610 3.332 -18.530 1.00 98.19 86 LEU A N 1
ATOM 658 C CA . LEU A 1 86 ? 2.384 2.622 -18.178 1.00 98.19 86 LEU A CA 1
ATOM 659 C C . LEU A 1 86 ? 1.428 2.518 -19.371 1.00 98.19 86 LEU A C 1
ATOM 661 O O . LEU A 1 86 ? 0.959 1.418 -19.654 1.00 98.19 86 LEU A O 1
ATOM 665 N N . GLU A 1 87 ? 1.250 3.584 -20.157 1.00 97.88 87 GLU A N 1
ATOM 666 C CA . GLU A 1 87 ? 0.445 3.559 -21.394 1.00 97.88 87 GLU A CA 1
ATOM 667 C C . GLU A 1 87 ? 0.909 2.480 -22.393 1.00 97.88 87 GLU A C 1
ATOM 669 O O . GLU A 1 87 ? 0.127 1.977 -23.200 1.00 97.88 87 GLU A O 1
ATOM 674 N N . SER A 1 88 ? 2.193 2.112 -22.348 1.00 97.00 88 SER A N 1
ATOM 675 C CA . SER A 1 88 ? 2.817 1.163 -23.275 1.00 97.00 88 SER A CA 1
ATOM 676 C C . SER A 1 88 ? 3.200 -0.178 -22.634 1.00 97.00 88 SER A C 1
ATOM 678 O O . SER A 1 88 ? 3.702 -1.062 -23.337 1.00 97.00 88 SER A O 1
ATOM 680 N N . ALA A 1 89 ? 2.999 -0.356 -21.327 1.00 92.31 89 ALA A N 1
ATOM 681 C CA . ALA A 1 89 ? 3.444 -1.528 -20.567 1.00 92.31 89 ALA A CA 1
ATOM 682 C C . ALA A 1 89 ? 2.362 -2.609 -20.399 1.00 92.31 89 ALA A C 1
ATOM 684 O O . ALA A 1 89 ? 2.606 -3.603 -19.718 1.00 92.31 89 ALA A O 1
ATOM 685 N N . ALA A 1 90 ? 1.189 -2.454 -21.025 1.00 90.00 90 ALA A N 1
ATOM 686 C CA . ALA A 1 90 ? 0.116 -3.449 -20.976 1.00 90.00 90 ALA A CA 1
ATOM 687 C C . ALA A 1 90 ? 0.626 -4.858 -21.330 1.00 90.00 90 ALA A C 1
ATOM 689 O O . ALA A 1 90 ? 1.147 -5.085 -22.423 1.00 90.00 90 ALA A O 1
ATOM 690 N N . GLY A 1 91 ? 0.473 -5.791 -20.384 1.00 91.81 91 GLY A N 1
ATOM 691 C CA . GLY A 1 91 ? 0.920 -7.181 -20.511 1.00 91.81 91 GLY A CA 1
ATOM 692 C C . GLY A 1 91 ? 2.404 -7.435 -20.218 1.00 91.81 91 GLY A C 1
ATOM 693 O O . GLY A 1 91 ? 2.863 -8.542 -20.471 1.00 91.81 91 GLY A O 1
ATOM 694 N N . PHE A 1 92 ? 3.148 -6.449 -19.704 1.00 96.44 92 PHE A N 1
ATOM 695 C CA . PHE A 1 92 ? 4.585 -6.566 -19.402 1.00 96.44 92 PHE A CA 1
ATOM 696 C C . PHE A 1 92 ? 4.935 -6.358 -17.922 1.00 96.44 92 PHE A C 1
ATOM 698 O O . PHE A 1 92 ? 6.096 -6.157 -17.573 1.00 96.44 92 PHE A O 1
ATOM 705 N N . PHE A 1 93 ? 3.936 -6.404 -17.047 1.00 98.38 93 PHE A N 1
ATOM 706 C CA . PHE A 1 93 ? 4.088 -6.525 -15.602 1.00 98.38 93 PHE A CA 1
ATOM 707 C C . PHE A 1 93 ? 2.818 -7.164 -15.031 1.00 98.38 93 PHE A C 1
ATOM 709 O O . PHE A 1 93 ? 1.762 -7.142 -15.665 1.00 98.38 93 PHE A O 1
ATOM 716 N N . HIS A 1 94 ? 2.934 -7.749 -13.844 1.00 98.38 94 HIS A N 1
ATOM 717 C CA . HIS A 1 94 ? 1.814 -8.330 -13.106 1.00 98.38 94 HIS A CA 1
ATOM 718 C C . HIS A 1 94 ? 1.283 -7.365 -12.040 1.00 98.38 94 HIS A C 1
ATOM 720 O O . HIS A 1 94 ? 0.080 -7.306 -11.809 1.00 98.38 94 HIS A O 1
ATOM 726 N N . VAL A 1 95 ? 2.186 -6.611 -11.406 1.00 98.62 95 VAL A N 1
ATOM 727 C CA . VAL A 1 95 ? 1.899 -5.759 -10.248 1.00 98.62 95 VAL A CA 1
ATOM 728 C C . VAL A 1 95 ? 2.577 -4.393 -10.430 1.00 98.62 95 VAL A C 1
ATOM 730 O O . VAL A 1 95 ? 3.766 -4.322 -10.750 1.00 98.62 95 VAL A O 1
ATOM 733 N N . GLY A 1 96 ? 1.818 -3.307 -10.277 1.00 98.44 96 GLY A N 1
ATOM 734 C CA . GLY A 1 96 ? 2.363 -1.945 -10.227 1.00 98.44 96 GLY A CA 1
ATOM 735 C C . GLY A 1 96 ? 3.095 -1.683 -8.909 1.00 98.44 96 GLY A C 1
ATOM 736 O O . GLY A 1 96 ? 2.859 -2.377 -7.920 1.00 98.44 96 GLY A O 1
ATOM 737 N N . ASN A 1 97 ? 3.975 -0.688 -8.871 1.00 98.50 97 ASN A N 1
ATOM 738 C CA . ASN A 1 97 ? 4.761 -0.387 -7.682 1.00 98.50 97 ASN A CA 1
ATOM 739 C C . ASN A 1 97 ? 5.032 1.111 -7.478 1.00 98.50 97 ASN A C 1
ATOM 741 O O . ASN A 1 97 ? 5.466 1.807 -8.402 1.00 98.50 97 ASN A O 1
ATOM 745 N N . ILE A 1 98 ? 4.845 1.587 -6.246 1.00 98.25 98 ILE A N 1
ATOM 746 C CA . ILE A 1 98 ? 5.118 2.962 -5.824 1.00 98.25 98 ILE A CA 1
ATOM 747 C C . ILE A 1 98 ? 5.797 3.015 -4.450 1.00 98.25 98 ILE A C 1
ATOM 749 O O . ILE A 1 98 ? 5.606 2.153 -3.598 1.00 98.25 98 ILE A O 1
ATOM 753 N N . HIS A 1 99 ? 6.588 4.056 -4.230 1.00 96.50 99 HIS A N 1
ATOM 754 C CA . HIS A 1 99 ? 7.209 4.406 -2.965 1.00 96.50 99 HIS A CA 1
ATOM 755 C C . HIS A 1 99 ? 6.616 5.711 -2.424 1.00 96.50 99 HIS A C 1
ATOM 757 O O . HIS A 1 99 ? 6.326 6.653 -3.165 1.00 96.50 99 HIS A O 1
ATOM 763 N N . SER A 1 100 ? 6.510 5.795 -1.104 1.00 93.50 100 SER A N 1
ATOM 764 C CA . SER A 1 100 ? 6.337 7.048 -0.378 1.00 93.50 100 SER A CA 1
ATOM 765 C C . SER A 1 100 ? 7.204 7.006 0.863 1.00 93.50 100 SER A C 1
ATOM 767 O O . SER A 1 100 ? 6.869 6.360 1.857 1.00 93.50 100 SER A O 1
ATOM 769 N N . ILE A 1 101 ? 8.316 7.732 0.806 1.00 87.62 101 ILE A N 1
ATOM 770 C CA . ILE A 1 101 ? 9.203 7.910 1.947 1.00 87.62 101 ILE A CA 1
ATOM 771 C C . ILE A 1 101 ? 8.997 9.322 2.472 1.00 87.62 101 ILE A C 1
ATOM 773 O O . ILE A 1 101 ? 9.456 10.306 1.889 1.00 87.62 101 ILE A O 1
ATOM 777 N N . GLY A 1 102 ? 8.233 9.428 3.552 1.00 78.62 102 GLY A N 1
ATOM 778 C CA . GLY A 1 102 ? 8.027 10.662 4.294 1.00 78.62 102 GLY A CA 1
ATOM 779 C C . GLY A 1 102 ? 7.419 11.814 3.487 1.00 78.62 102 GLY A C 1
ATOM 780 O O . GLY A 1 102 ? 7.749 12.969 3.745 1.00 78.62 102 GLY A O 1
ATOM 781 N N . SER A 1 103 ? 6.585 11.502 2.490 1.00 78.50 103 SER A N 1
ATOM 782 C CA . SER A 1 103 ? 6.087 12.480 1.510 1.00 78.50 103 SER A CA 1
ATOM 783 C C . SER A 1 103 ? 4.568 12.639 1.515 1.00 78.50 103 SER A C 1
ATOM 785 O O . SER A 1 103 ? 4.083 13.765 1.483 1.00 78.50 103 SER A O 1
ATOM 787 N N . ASP A 1 104 ? 3.825 11.533 1.566 1.00 85.38 104 ASP A N 1
ATOM 788 C CA . ASP A 1 104 ? 2.360 11.527 1.583 1.00 85.38 104 ASP A CA 1
ATOM 789 C C . ASP A 1 104 ? 1.822 10.632 2.697 1.00 85.38 104 ASP A C 1
ATOM 791 O O . ASP A 1 104 ? 2.376 9.563 2.968 1.00 85.38 104 ASP A O 1
ATOM 795 N N . HIS A 1 105 ? 0.732 11.070 3.325 1.00 84.69 105 HIS A N 1
ATOM 796 C CA . HIS A 1 105 ? 0.110 10.386 4.455 1.00 84.69 105 HIS A CA 1
ATOM 797 C C . HIS A 1 105 ? -0.464 9.010 4.076 1.00 84.69 105 HIS A C 1
ATOM 799 O O . HIS A 1 105 ? -0.375 8.073 4.861 1.00 84.69 105 HIS A O 1
ATOM 805 N N . SER A 1 106 ? -1.034 8.879 2.877 1.00 90.88 106 SER A N 1
ATOM 806 C CA . SER A 1 106 ? -1.623 7.646 2.331 1.00 90.88 106 SER A CA 1
ATOM 807 C C . SER A 1 106 ? -0.698 6.914 1.359 1.00 90.88 106 SER A C 1
ATOM 809 O O . SER A 1 106 ? -1.133 6.052 0.595 1.00 90.88 106 SER A O 1
ATOM 811 N N . PHE A 1 107 ? 0.579 7.288 1.348 1.00 95.62 107 PHE A N 1
ATOM 812 C CA . PHE A 1 107 ? 1.585 6.752 0.440 1.00 95.62 107 PHE A CA 1
ATOM 813 C C . PHE A 1 107 ? 1.260 6.932 -1.051 1.00 95.62 107 PHE A C 1
ATOM 815 O O . PHE A 1 107 ? 1.653 6.106 -1.872 1.00 95.62 107 PHE A O 1
ATOM 822 N N . PHE A 1 108 ? 0.561 8.018 -1.396 1.00 96.94 108 PHE A N 1
ATOM 823 C CA . PHE A 1 108 ? 0.068 8.326 -2.740 1.00 96.94 108 PHE A CA 1
ATOM 824 C C . PHE A 1 108 ? -0.899 7.287 -3.325 1.00 96.94 108 PHE A C 1
ATOM 826 O O . PHE A 1 108 ? -1.024 7.191 -4.546 1.00 96.94 108 PHE A O 1
ATOM 833 N N . SER A 1 109 ? -1.541 6.478 -2.487 1.00 97.50 109 SER A N 1
ATOM 834 C CA . SER A 1 109 ? -2.351 5.339 -2.932 1.00 97.50 109 SER A CA 1
ATOM 835 C C . SER A 1 109 ? -3.506 5.740 -3.855 1.00 97.50 109 SER A C 1
ATOM 837 O O . SER A 1 109 ? -3.640 5.156 -4.932 1.00 97.50 109 SER A O 1
ATOM 839 N N . ASP A 1 110 ? -4.269 6.780 -3.516 1.00 96.50 110 ASP A N 1
ATOM 840 C CA . ASP A 1 110 ? -5.352 7.305 -4.355 1.00 96.50 110 ASP A CA 1
ATOM 841 C C . ASP A 1 110 ? -4.846 7.810 -5.721 1.00 96.50 110 ASP A C 1
ATOM 843 O O . ASP A 1 110 ? -5.354 7.425 -6.779 1.00 96.50 110 ASP A O 1
ATOM 847 N N . GLY A 1 111 ? -3.790 8.625 -5.716 1.00 97.44 111 GLY A N 1
ATOM 848 C CA . GLY A 1 111 ? -3.184 9.195 -6.911 1.00 97.44 111 GLY A CA 1
ATOM 849 C C . GLY A 1 111 ? -2.541 8.132 -7.796 1.00 97.44 111 GLY A C 1
ATOM 850 O O . GLY A 1 111 ? -2.640 8.202 -9.021 1.00 97.44 111 GLY A O 1
ATOM 851 N N . TYR A 1 112 ? -1.906 7.124 -7.201 1.00 98.31 112 TYR A N 1
ATOM 852 C CA . TYR A 1 112 ? -1.294 6.030 -7.945 1.00 98.31 112 TYR A CA 1
ATOM 853 C C . TYR A 1 112 ? -2.339 5.087 -8.537 1.00 98.31 112 TYR A C 1
ATOM 855 O O . TYR A 1 112 ? -2.222 4.691 -9.700 1.00 98.31 112 TYR A O 1
ATOM 863 N N . ARG A 1 113 ? -3.410 4.789 -7.789 1.00 97.94 113 ARG A N 1
ATOM 864 C CA . ARG A 1 113 ? -4.573 4.067 -8.312 1.00 97.94 113 ARG A CA 1
ATOM 865 C C . ARG A 1 113 ? -5.164 4.791 -9.520 1.00 97.94 113 ARG A C 1
ATOM 867 O O . ARG A 1 113 ? -5.381 4.157 -10.554 1.00 97.94 113 ARG A O 1
ATOM 874 N N . ALA A 1 114 ? -5.356 6.107 -9.421 1.00 98.12 114 ALA A N 1
ATOM 875 C CA . ALA A 1 114 ? -5.840 6.927 -10.527 1.00 98.12 114 ALA A CA 1
ATOM 876 C C . ALA A 1 114 ? -4.893 6.879 -11.738 1.00 98.12 114 ALA A C 1
ATOM 878 O O . ALA A 1 114 ? -5.352 6.658 -12.855 1.00 98.12 114 ALA A O 1
ATOM 879 N N . LEU A 1 115 ? -3.576 6.992 -11.528 1.00 98.38 115 LEU A N 1
ATOM 880 C CA . LEU A 1 115 ? -2.588 6.906 -12.608 1.00 98.38 115 LEU A CA 1
ATOM 881 C C . LEU A 1 115 ? -2.650 5.562 -13.344 1.00 98.38 115 LEU A C 1
ATOM 883 O O . LEU A 1 115 ? -2.628 5.529 -14.575 1.00 98.38 115 LEU A O 1
ATOM 887 N N . LEU A 1 116 ? -2.736 4.450 -12.611 1.00 98.19 116 LEU A N 1
ATOM 888 C CA . LEU A 1 116 ? -2.887 3.126 -13.213 1.00 98.19 116 LEU A CA 1
ATOM 889 C C . LEU A 1 116 ? -4.183 3.031 -14.025 1.00 98.19 116 LEU A C 1
ATOM 891 O O . LEU A 1 116 ? -4.164 2.542 -15.153 1.00 98.19 116 LEU A O 1
ATOM 895 N N . ASP A 1 117 ? -5.299 3.526 -13.492 1.00 97.81 117 ASP A N 1
ATOM 896 C CA . ASP A 1 117 ? -6.592 3.497 -14.180 1.00 97.81 117 ASP A CA 1
ATOM 897 C C . ASP A 1 117 ? -6.570 4.338 -15.467 1.00 97.81 117 ASP A C 1
ATOM 899 O O . ASP A 1 117 ? -6.975 3.859 -16.531 1.00 97.81 117 ASP A O 1
ATOM 903 N N . GLU A 1 118 ? -6.041 5.562 -15.396 1.00 97.75 118 GLU A N 1
ATOM 904 C CA . GLU A 1 118 ? -5.920 6.500 -16.521 1.00 97.75 118 GLU A CA 1
ATOM 905 C C . GLU A 1 118 ? -5.012 5.970 -17.638 1.00 97.75 118 GLU A C 1
ATOM 907 O O . GLU A 1 118 ? -5.252 6.239 -18.816 1.00 97.75 118 GLU A O 1
ATOM 912 N N . THR A 1 119 ? -4.007 5.168 -17.283 1.00 97.81 119 THR A N 1
ATOM 913 C CA . THR A 1 119 ? -3.051 4.565 -18.225 1.00 97.81 119 THR A CA 1
ATOM 914 C C . THR A 1 119 ? -3.454 3.161 -18.695 1.00 97.81 119 THR A C 1
ATOM 916 O O . THR A 1 119 ? -2.689 2.498 -19.397 1.00 97.81 119 THR A O 1
ATOM 919 N N . GLY A 1 120 ? -4.682 2.723 -18.384 1.00 96.75 120 GLY A N 1
ATOM 920 C CA . GLY A 1 120 ? -5.290 1.509 -18.939 1.00 96.75 120 GLY A CA 1
ATOM 921 C C . GLY A 1 120 ? -5.163 0.248 -18.079 1.00 96.75 120 GLY A C 1
ATOM 922 O O . GLY A 1 120 ? -5.454 -0.842 -18.570 1.00 96.75 120 GLY A O 1
ATOM 923 N N . HIS A 1 121 ? -4.782 0.380 -16.807 1.00 97.25 121 HIS A N 1
ATOM 924 C CA . HIS A 1 121 ? -4.561 -0.717 -15.852 1.00 97.25 121 HIS A CA 1
ATOM 925 C C . HIS A 1 121 ? -5.618 -0.747 -14.745 1.00 97.25 121 HIS A C 1
ATOM 927 O O . HIS A 1 121 ? -5.315 -1.014 -13.580 1.00 97.25 121 HIS A O 1
ATOM 933 N N . ALA A 1 122 ? -6.872 -0.469 -15.106 1.00 95.56 122 ALA A N 1
ATOM 934 C CA . ALA A 1 122 ? -7.992 -0.490 -14.173 1.00 95.56 122 ALA A CA 1
ATOM 935 C C . ALA A 1 122 ? -8.104 -1.843 -13.455 1.00 95.56 122 ALA A C 1
ATOM 937 O O . ALA A 1 122 ? -8.190 -2.895 -14.091 1.00 95.56 122 ALA A O 1
ATOM 938 N N . GLY A 1 123 ? -8.093 -1.806 -12.120 1.00 92.75 123 GLY A N 1
ATOM 939 C CA . GLY A 1 123 ? -8.136 -2.999 -11.270 1.00 92.75 123 GLY A CA 1
ATOM 940 C C . GLY A 1 123 ? -6.850 -3.835 -11.249 1.00 92.75 123 GLY A C 1
ATOM 941 O O . GLY A 1 123 ? -6.853 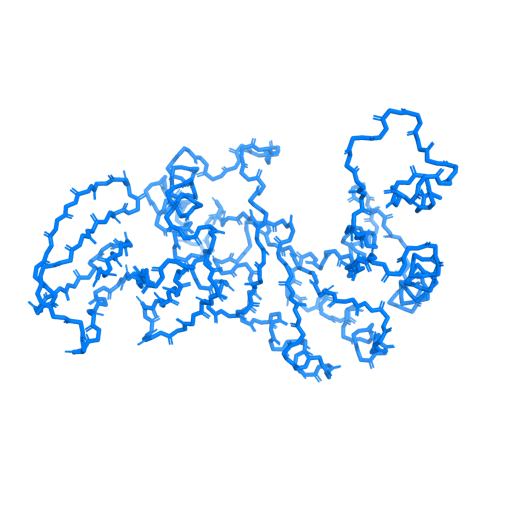-4.908 -10.650 1.00 92.75 123 GLY A O 1
ATOM 942 N N . ALA A 1 124 ? -5.761 -3.376 -11.878 1.00 95.75 124 ALA A N 1
ATOM 943 C CA . ALA A 1 124 ? -4.459 -4.022 -11.739 1.00 95.75 124 ALA A CA 1
ATOM 944 C C . ALA A 1 124 ? -3.986 -3.969 -10.283 1.00 95.75 124 ALA A C 1
ATOM 946 O O . ALA A 1 124 ? -4.144 -2.949 -9.609 1.00 95.75 124 ALA A O 1
ATOM 947 N N . GLU A 1 125 ? -3.383 -5.056 -9.816 1.00 97.62 125 GLU A N 1
ATOM 948 C CA . GLU A 1 125 ? -2.776 -5.107 -8.492 1.00 97.62 125 GLU A CA 1
ATOM 949 C C . GLU A 1 125 ? -1.596 -4.128 -8.409 1.00 97.62 125 GLU A C 1
ATOM 951 O O . GLU A 1 125 ? -0.837 -3.974 -9.371 1.00 97.62 125 GLU A O 1
ATOM 956 N N . TYR A 1 126 ? -1.423 -3.476 -7.259 1.00 98.56 126 TYR A N 1
ATOM 957 C CA . TYR A 1 126 ? -0.220 -2.704 -6.982 1.00 98.56 126 TYR A CA 1
ATOM 958 C C . TYR A 1 126 ? 0.231 -2.830 -5.537 1.00 98.56 126 TYR A C 1
ATOM 960 O O . TYR A 1 126 ? -0.572 -3.052 -4.625 1.00 98.56 126 TYR A O 1
ATOM 968 N N . TRP A 1 127 ? 1.538 -2.694 -5.350 1.00 98.69 127 TRP A N 1
ATOM 969 C CA . TRP A 1 127 ? 2.184 -2.704 -4.048 1.00 98.69 127 TRP A CA 1
ATOM 970 C C . TRP A 1 127 ? 2.788 -1.337 -3.746 1.00 98.69 127 TRP A C 1
ATOM 972 O O . TRP A 1 127 ? 3.064 -0.540 -4.644 1.00 98.69 127 TRP A O 1
ATOM 982 N N . ILE A 1 128 ? 3.011 -1.102 -2.458 1.00 98.25 128 ILE A N 1
ATOM 983 C CA . ILE A 1 128 ? 3.837 -0.010 -1.965 1.00 98.25 128 ILE A CA 1
ATOM 984 C C . ILE A 1 128 ? 5.077 -0.647 -1.331 1.00 98.25 128 ILE A C 1
ATOM 986 O O . ILE A 1 128 ? 5.011 -1.119 -0.194 1.00 98.25 128 ILE A O 1
ATOM 990 N N . THR A 1 129 ? 6.186 -0.755 -2.067 1.00 97.44 129 THR A N 1
ATOM 991 C CA . THR A 1 129 ? 7.389 -1.478 -1.591 1.00 97.44 129 THR A CA 1
ATOM 992 C C . THR A 1 129 ? 8.292 -0.666 -0.671 1.00 97.44 129 THR A C 1
ATOM 994 O O . THR A 1 129 ? 9.138 -1.247 0.005 1.00 97.44 129 THR A O 1
ATOM 997 N N . GLU A 1 130 ? 8.074 0.645 -0.576 1.00 94.56 130 GLU A N 1
ATOM 998 C CA . GLU A 1 130 ? 8.688 1.495 0.442 1.00 94.56 130 GLU A CA 1
ATOM 999 C C . GLU A 1 130 ? 7.652 2.494 0.966 1.00 94.56 130 GLU A C 1
ATOM 1001 O O . GLU A 1 130 ? 7.296 3.456 0.285 1.00 94.56 130 GLU A O 1
ATOM 1006 N N . ALA A 1 131 ? 7.146 2.253 2.177 1.00 93.88 131 ALA A N 1
ATOM 1007 C CA . ALA A 1 131 ? 6.195 3.124 2.862 1.00 93.88 131 ALA A CA 1
ATOM 1008 C C . ALA A 1 131 ? 6.778 3.669 4.168 1.00 93.88 131 ALA A C 1
ATOM 1010 O O . ALA A 1 131 ? 7.249 2.908 5.019 1.00 93.88 131 ALA A O 1
ATOM 1011 N N . LEU A 1 132 ? 6.705 4.988 4.337 1.00 89.69 132 LEU A N 1
ATOM 1012 C CA . LEU A 1 132 ? 7.076 5.690 5.557 1.00 89.69 132 LEU A CA 1
ATOM 1013 C C . LEU A 1 132 ? 6.239 6.967 5.694 1.00 89.69 132 LEU A C 1
ATOM 1015 O O . LEU A 1 132 ? 6.229 7.810 4.796 1.00 89.69 132 LEU A O 1
ATOM 1019 N N . VAL A 1 133 ? 5.536 7.126 6.818 1.00 90.38 133 VAL A N 1
ATOM 1020 C CA . VAL A 1 133 ? 4.751 8.343 7.086 1.00 90.38 133 VAL A CA 1
ATOM 1021 C C . VAL A 1 133 ? 5.666 9.554 7.280 1.00 90.38 133 VAL A C 1
ATOM 1023 O O . VAL A 1 133 ? 6.755 9.435 7.838 1.00 90.38 133 VAL A O 1
ATOM 1026 N N . SER A 1 134 ? 5.239 10.737 6.828 1.00 84.88 134 SER A N 1
ATOM 1027 C CA . SER A 1 134 ? 6.062 11.952 6.924 1.00 84.88 134 SER A CA 1
ATOM 1028 C C . SER A 1 134 ? 6.433 12.304 8.362 1.00 84.88 134 SER A C 1
ATOM 1030 O O . SER A 1 134 ? 5.568 12.546 9.199 1.00 84.88 134 SER A O 1
ATOM 1032 N N . THR A 1 135 ? 7.740 12.396 8.614 1.00 85.12 135 THR A N 1
ATOM 1033 C CA . THR A 1 135 ? 8.341 12.973 9.827 1.00 85.12 135 THR A CA 1
ATOM 1034 C C . THR A 1 135 ? 8.664 14.460 9.659 1.00 85.12 135 THR A C 1
ATOM 1036 O O . THR A 1 135 ? 9.074 15.135 10.610 1.00 85.12 135 THR A O 1
ATOM 1039 N N . TRP A 1 136 ? 8.473 14.993 8.449 1.00 80.12 136 TRP A N 1
ATOM 1040 C CA . TRP A 1 136 ? 8.760 16.377 8.110 1.00 80.12 136 TRP A CA 1
ATOM 1041 C C . TRP A 1 136 ? 7.525 17.258 8.306 1.00 80.12 136 TRP A C 1
ATOM 1043 O O . TRP A 1 136 ? 6.415 16.849 7.965 1.00 80.12 136 TRP A O 1
ATOM 1053 N N . PRO A 1 137 ? 7.703 18.484 8.825 1.00 78.12 137 PRO A N 1
ATOM 1054 C CA . PRO A 1 137 ? 6.608 19.431 8.930 1.00 78.12 137 PRO A CA 1
ATOM 1055 C C . PRO A 1 137 ? 6.166 19.912 7.551 1.00 78.12 137 PRO A C 1
ATOM 1057 O O . PRO A 1 137 ? 6.998 20.202 6.685 1.00 78.12 137 PRO A O 1
ATOM 1060 N N . GLU A 1 138 ? 4.866 20.133 7.391 1.00 73.62 138 GLU A N 1
ATOM 1061 C CA . GLU A 1 138 ? 4.386 20.989 6.312 1.00 73.62 138 GLU A CA 1
ATOM 1062 C C . GLU A 1 138 ? 4.912 22.430 6.476 1.00 73.62 138 GLU A C 1
ATOM 1064 O O . GLU A 1 138 ? 5.218 22.870 7.595 1.00 73.62 138 GLU A O 1
ATOM 1069 N N . PRO A 1 139 ? 5.010 23.217 5.387 1.00 77.88 139 PRO A N 1
ATOM 1070 C CA . PRO A 1 139 ? 5.435 24.609 5.465 1.00 77.88 139 PRO A CA 1
ATOM 1071 C C . PRO A 1 139 ? 4.622 25.418 6.489 1.00 77.88 139 PRO A C 1
ATOM 1073 O O . PRO A 1 139 ? 3.438 25.686 6.307 1.00 77.88 139 PRO A O 1
ATOM 1076 N N . GLY A 1 140 ? 5.287 25.861 7.559 1.00 80.19 140 GLY A N 1
ATOM 1077 C CA . GLY A 1 140 ? 4.669 26.650 8.630 1.00 80.19 140 GLY A CA 1
ATOM 1078 C C . GLY A 1 140 ? 4.121 25.838 9.807 1.00 80.19 140 GLY A C 1
ATOM 1079 O O . GLY A 1 140 ? 3.581 26.440 10.734 1.00 80.19 140 GLY A O 1
ATOM 1080 N N . GLN A 1 141 ? 4.291 24.515 9.809 1.00 83.00 141 GLN A N 1
ATOM 1081 C CA . GLN A 1 141 ? 3.922 23.642 10.922 1.00 83.00 141 GLN A CA 1
ATOM 1082 C C . GLN A 1 141 ? 5.142 23.179 11.730 1.00 83.00 141 GLN A C 1
ATOM 1084 O O . GLN A 1 141 ? 6.292 23.322 11.309 1.00 83.00 141 GLN A O 1
ATOM 1089 N N . MET A 1 142 ? 4.889 22.672 12.940 1.00 83.88 142 MET A N 1
ATOM 1090 C CA . MET A 1 142 ? 5.907 21.947 13.703 1.00 83.88 142 MET A CA 1
ATOM 1091 C C . MET A 1 142 ? 6.043 20.532 13.152 1.00 83.88 142 MET A C 1
ATOM 1093 O O . MET A 1 142 ? 5.106 20.014 12.548 1.00 83.88 142 MET A O 1
ATOM 1097 N N . SER A 1 143 ? 7.199 19.906 13.373 1.00 86.38 143 SER A N 1
ATOM 1098 C CA . SER A 1 143 ? 7.341 18.476 13.103 1.00 86.38 143 SER A CA 1
ATOM 1099 C C . SER A 1 143 ? 6.282 17.695 13.886 1.00 86.38 143 SER A C 1
ATOM 1101 O O . SER A 1 143 ? 6.019 18.061 15.040 1.00 86.38 143 SER A O 1
ATOM 1103 N N . PRO A 1 144 ? 5.711 16.636 13.294 1.00 89.50 144 PRO A N 1
ATOM 1104 C CA . PRO A 1 144 ? 4.756 15.794 13.989 1.00 8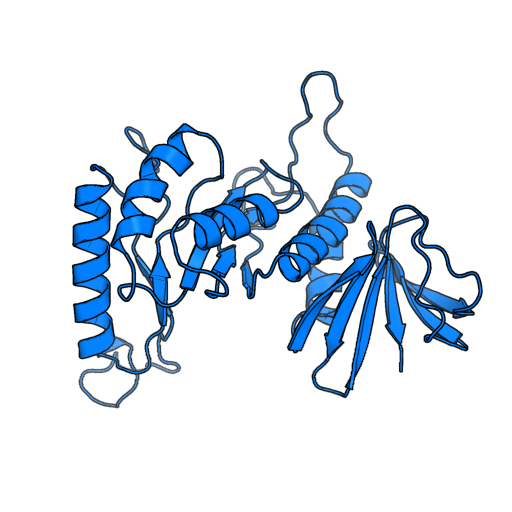9.50 144 PRO A CA 1
ATOM 1105 C C . PRO A 1 144 ? 5.398 15.175 15.234 1.00 89.50 144 PRO A C 1
ATOM 1107 O O . PRO A 1 144 ? 6.570 14.787 15.252 1.00 89.50 144 PRO A O 1
ATOM 1110 N N . THR A 1 145 ? 4.619 15.119 16.301 1.00 93.31 145 THR A N 1
ATOM 1111 C CA . THR A 1 145 ? 4.941 14.404 17.533 1.00 93.31 145 THR A CA 1
ATOM 1112 C C . THR A 1 145 ? 4.876 12.892 17.310 1.00 93.31 145 THR A C 1
ATOM 1114 O O . THR A 1 145 ? 4.233 12.423 16.375 1.00 93.31 145 THR A O 1
ATOM 1117 N N . GLY A 1 146 ? 5.494 12.106 18.199 1.00 93.06 146 GLY A N 1
ATOM 1118 C CA . GLY A 1 146 ? 5.370 10.641 18.153 1.00 93.06 146 GLY A CA 1
ATOM 1119 C C . GLY A 1 146 ? 3.909 10.176 18.190 1.00 93.06 146 GLY A C 1
ATOM 1120 O O . GLY A 1 146 ? 3.524 9.288 17.438 1.00 93.06 146 GLY A O 1
ATOM 1121 N N . ASP A 1 147 ? 3.063 10.850 18.977 1.00 95.31 147 ASP A N 1
ATOM 1122 C CA . ASP A 1 147 ? 1.622 10.575 19.023 1.00 95.31 147 ASP A CA 1
ATOM 1123 C C . ASP A 1 147 ? 0.945 10.774 17.657 1.00 95.31 147 ASP A C 1
ATOM 1125 O O . ASP A 1 147 ? 0.205 9.908 17.194 1.00 95.31 147 ASP A O 1
ATOM 1129 N N . GLU A 1 148 ? 1.240 11.888 16.979 1.00 94.44 148 GLU A N 1
ATOM 1130 C CA . GLU A 1 148 ? 0.739 12.165 15.627 1.00 94.44 148 GLU A CA 1
ATOM 1131 C C . GLU A 1 148 ? 1.258 11.139 14.612 1.00 94.44 148 GLU A C 1
ATOM 1133 O O . GLU A 1 148 ? 0.491 10.675 13.773 1.00 94.44 148 GLU A O 1
ATOM 1138 N N . LEU A 1 149 ? 2.518 10.709 14.716 1.00 94.00 149 LEU A N 1
ATOM 1139 C CA . LEU A 1 149 ? 3.088 9.677 13.843 1.00 94.00 149 LEU A CA 1
ATOM 1140 C C . LEU A 1 149 ? 2.428 8.306 14.050 1.00 94.00 149 LEU A C 1
ATOM 1142 O O . LEU A 1 149 ? 2.154 7.611 13.071 1.00 94.00 149 LEU A O 1
ATOM 1146 N N . GLY A 1 150 ? 2.101 7.935 15.291 1.00 95.44 150 GLY A N 1
ATOM 1147 C CA . GLY A 1 150 ? 1.325 6.727 15.588 1.00 95.44 150 GLY A CA 1
ATOM 1148 C C . GLY A 1 150 ? -0.069 6.761 14.955 1.00 95.44 150 GLY A C 1
ATOM 1149 O O . GLY A 1 150 ? -0.487 5.799 14.308 1.00 95.44 150 GLY A O 1
ATOM 1150 N N . ARG A 1 151 ? -0.766 7.899 15.064 1.00 96.75 151 ARG A N 1
ATOM 1151 C CA . ARG A 1 151 ? -2.083 8.104 14.436 1.00 96.75 151 ARG A CA 1
ATOM 1152 C C . ARG A 1 151 ? -2.004 8.009 12.916 1.00 96.75 151 ARG A C 1
ATOM 1154 O O . ARG A 1 151 ? -2.748 7.224 12.333 1.00 96.75 151 ARG A O 1
ATOM 1161 N N . ASN A 1 152 ? -1.078 8.758 12.316 1.00 95.12 152 ASN A N 1
ATOM 1162 C CA . ASN A 1 152 ? -0.876 8.825 10.869 1.00 95.12 152 ASN A CA 1
ATOM 1163 C C . ASN A 1 152 ? -0.494 7.466 10.282 1.00 95.12 152 ASN A C 1
ATOM 1165 O O . ASN A 1 152 ? -0.867 7.143 9.161 1.00 95.12 152 ASN A O 1
ATOM 1169 N N . THR A 1 153 ? 0.240 6.648 11.038 1.00 95.62 153 THR A N 1
ATOM 1170 C CA . THR A 1 153 ? 0.587 5.292 10.607 1.00 95.62 153 THR A CA 1
ATOM 1171 C C . THR A 1 153 ? -0.652 4.423 10.489 1.00 95.62 153 THR A C 1
ATOM 1173 O O . THR A 1 153 ? -0.843 3.777 9.462 1.00 95.62 153 THR A O 1
ATOM 1176 N N . LEU A 1 154 ? -1.530 4.427 11.498 1.00 97.31 154 LEU A N 1
ATOM 1177 C CA . LEU A 1 154 ? -2.739 3.609 11.433 1.00 97.31 154 LEU A CA 1
ATOM 1178 C C . LEU A 1 154 ? -3.627 4.027 10.254 1.00 97.31 154 LEU A C 1
ATOM 1180 O O . LEU A 1 154 ? -4.029 3.193 9.442 1.00 97.31 154 LEU A O 1
ATOM 1184 N N . THR A 1 155 ? -3.913 5.322 10.148 1.00 97.62 155 THR A N 1
ATOM 1185 C CA . THR A 1 155 ? -4.806 5.863 9.119 1.00 97.62 155 THR A CA 1
ATOM 1186 C C . THR A 1 155 ? -4.198 5.759 7.722 1.00 97.62 155 THR A C 1
ATOM 1188 O O . THR A 1 155 ? -4.889 5.337 6.804 1.00 97.62 155 THR A O 1
ATOM 1191 N N . GLY A 1 156 ? -2.910 6.062 7.549 1.00 96.88 156 GLY A N 1
ATOM 1192 C CA . GLY A 1 156 ? -2.218 5.999 6.260 1.00 96.88 156 GLY A CA 1
ATOM 1193 C C . GLY A 1 156 ? -2.219 4.606 5.636 1.00 96.88 156 GLY A C 1
ATOM 1194 O O . GLY A 1 156 ? -2.593 4.448 4.474 1.00 96.88 156 GLY A O 1
ATOM 1195 N N . PHE A 1 157 ? -1.881 3.576 6.419 1.00 97.62 157 PHE A N 1
ATOM 1196 C CA . PHE A 1 157 ? -1.943 2.184 5.958 1.00 97.62 157 PHE A CA 1
ATOM 1197 C C . PHE A 1 157 ? -3.381 1.741 5.682 1.00 97.62 157 PHE A C 1
ATOM 1199 O O . PHE A 1 157 ? -3.630 1.095 4.666 1.00 97.62 157 PHE A O 1
ATOM 1206 N N . ALA A 1 158 ? -4.336 2.098 6.549 1.00 98.31 158 ALA A N 1
ATOM 1207 C CA . ALA A 1 158 ? -5.732 1.731 6.338 1.00 98.31 158 ALA A CA 1
ATOM 1208 C C . ALA A 1 158 ? -6.300 2.337 5.047 1.00 98.31 158 ALA A C 1
ATOM 1210 O O . ALA A 1 158 ? -6.923 1.624 4.261 1.00 98.31 158 ALA A O 1
ATOM 1211 N N . THR A 1 159 ? -6.031 3.622 4.810 1.00 98.25 159 THR A N 1
ATOM 1212 C CA . THR A 1 159 ? -6.378 4.323 3.572 1.00 98.25 159 THR A CA 1
ATOM 1213 C C . THR A 1 159 ? -5.748 3.646 2.360 1.00 98.25 159 THR A C 1
ATOM 1215 O O . THR A 1 159 ? -6.459 3.296 1.425 1.00 98.25 159 THR A O 1
ATOM 1218 N N . ALA A 1 160 ? -4.442 3.371 2.397 1.00 98.00 160 ALA A N 1
ATOM 1219 C CA . ALA A 1 160 ? -3.750 2.784 1.256 1.00 98.00 160 ALA A CA 1
ATOM 1220 C C . ALA A 1 160 ? -4.302 1.410 0.849 1.00 98.00 160 ALA A C 1
ATOM 1222 O O . ALA A 1 160 ? -4.454 1.128 -0.340 1.00 98.00 160 ALA A O 1
ATOM 1223 N N . PHE A 1 161 ? -4.668 0.571 1.823 1.00 98.38 161 PHE A N 1
ATOM 1224 C CA . PHE A 1 161 ? -5.363 -0.683 1.536 1.00 98.38 161 PHE A CA 1
ATOM 1225 C C . PHE A 1 161 ? -6.764 -0.452 0.947 1.00 98.38 161 PHE A C 1
ATOM 1227 O O . PHE A 1 161 ? -7.152 -1.142 0.005 1.00 98.38 161 PHE A O 1
ATOM 1234 N N . ALA A 1 162 ? -7.522 0.524 1.458 1.00 98.00 162 ALA A N 1
ATOM 1235 C CA . ALA A 1 162 ? -8.846 0.868 0.933 1.00 98.00 162 ALA A CA 1
ATOM 1236 C C . ALA A 1 162 ? -8.807 1.424 -0.504 1.00 98.00 162 ALA A C 1
ATOM 1238 O O . ALA A 1 162 ? -9.738 1.182 -1.273 1.00 98.00 162 ALA A O 1
ATOM 1239 N N . ASP A 1 163 ? -7.713 2.094 -0.872 1.00 97.69 163 ASP A N 1
ATOM 1240 C CA . ASP A 1 163 ? -7.421 2.605 -2.219 1.00 97.69 163 ASP A CA 1
ATOM 1241 C C . ASP A 1 163 ? -6.820 1.533 -3.153 1.00 97.69 163 ASP A C 1
ATOM 1243 O O . ASP A 1 163 ? -6.452 1.799 -4.304 1.00 97.69 163 ASP A O 1
ATOM 1247 N N . GLY A 1 164 ? -6.751 0.283 -2.688 1.00 97.12 164 GLY A N 1
ATOM 1248 C CA . GLY A 1 164 ? -6.476 -0.892 -3.508 1.00 97.12 164 GLY A CA 1
ATOM 1249 C C . GLY A 1 164 ? -5.033 -1.385 -3.495 1.00 97.12 164 GLY A C 1
ATOM 1250 O O . GLY A 1 164 ? -4.720 -2.279 -4.285 1.00 97.12 164 GLY A O 1
ATOM 1251 N N . ALA A 1 165 ? -4.160 -0.852 -2.631 1.00 97.94 165 ALA A N 1
ATOM 1252 C CA . ALA A 1 165 ? -2.851 -1.460 -2.416 1.00 97.94 165 ALA A CA 1
ATOM 1253 C C . ALA A 1 165 ? -3.065 -2.874 -1.865 1.00 97.94 165 ALA A C 1
ATOM 1255 O O . ALA A 1 165 ? -3.830 -3.060 -0.922 1.00 97.94 165 ALA A O 1
ATOM 1256 N N . SER A 1 166 ? -2.409 -3.885 -2.430 1.00 96.81 166 SER A N 1
ATOM 1257 C CA . SER A 1 166 ? -2.547 -5.262 -1.929 1.00 96.81 166 SER A CA 1
ATOM 1258 C C . SER A 1 166 ? -1.455 -5.634 -0.930 1.00 96.81 166 SER A C 1
ATOM 1260 O O . SER A 1 166 ? -1.658 -6.513 -0.093 1.00 96.81 166 SER A O 1
ATOM 1262 N N . ARG A 1 167 ? -0.291 -4.973 -0.998 1.00 97.19 167 ARG A N 1
ATOM 1263 C CA . ARG A 1 167 ? 0.829 -5.149 -0.064 1.00 97.19 167 ARG A CA 1
ATOM 1264 C C . ARG A 1 167 ? 1.546 -3.831 0.179 1.00 97.19 167 ARG A C 1
ATOM 1266 O O . ARG A 1 167 ? 1.766 -3.061 -0.752 1.00 97.19 167 ARG A O 1
ATOM 1273 N N . ILE A 1 168 ? 1.947 -3.615 1.427 1.00 96.94 168 ILE A N 1
ATOM 1274 C CA . ILE A 1 168 ? 2.691 -2.432 1.859 1.00 96.94 168 ILE A CA 1
ATOM 1275 C C . ILE A 1 168 ? 3.891 -2.895 2.680 1.00 96.94 168 ILE A C 1
ATOM 1277 O O . ILE A 1 168 ? 3.738 -3.646 3.643 1.00 96.94 168 ILE A O 1
ATOM 1281 N N . PHE A 1 169 ? 5.083 -2.448 2.302 1.00 95.19 169 PHE A N 1
ATOM 1282 C CA . PHE A 1 169 ? 6.331 -2.743 2.991 1.00 95.19 169 PHE A CA 1
ATOM 1283 C C . PHE A 1 169 ? 6.759 -1.503 3.772 1.00 95.19 169 PHE A C 1
ATOM 1285 O O . PHE A 1 169 ? 7.162 -0.487 3.206 1.00 95.19 169 PHE A O 1
ATOM 1292 N N . ASN A 1 170 ? 6.644 -1.584 5.097 1.00 92.25 170 ASN A N 1
ATOM 1293 C CA . ASN A 1 170 ? 7.106 -0.527 5.984 1.00 92.25 170 ASN A CA 1
ATOM 1294 C C . ASN A 1 170 ? 8.639 -0.500 6.006 1.00 92.25 170 ASN A C 1
ATOM 1296 O O . ASN A 1 170 ? 9.267 -1.491 6.388 1.00 92.25 170 ASN A O 1
ATOM 1300 N N . VAL A 1 171 ? 9.236 0.638 5.648 1.00 88.25 171 VAL A N 1
ATOM 1301 C CA . VAL A 1 171 ? 10.689 0.844 5.785 1.00 88.25 171 VAL A CA 1
ATOM 1302 C C . VAL A 1 171 ? 11.075 0.885 7.271 1.00 88.25 171 VAL A C 1
ATOM 1304 O O . VAL A 1 171 ? 12.113 0.352 7.674 1.00 88.25 171 VAL A O 1
ATOM 1307 N N . GLY A 1 172 ? 10.199 1.457 8.105 1.00 77.50 172 GLY A N 1
ATOM 1308 C CA . GLY A 1 172 ? 10.296 1.440 9.563 1.00 77.50 172 GLY A CA 1
ATOM 1309 C C . GLY A 1 172 ? 11.651 1.933 10.099 1.00 77.50 172 GLY A C 1
ATOM 1310 O O . GLY A 1 172 ? 12.213 2.898 9.570 1.00 77.50 172 GLY A O 1
ATOM 1311 N N . PRO A 1 173 ? 12.224 1.275 11.126 1.00 73.19 173 PRO A N 1
ATOM 1312 C CA . PRO A 1 173 ? 13.469 1.706 11.769 1.00 73.19 173 PRO A CA 1
ATOM 1313 C C . PRO A 1 173 ? 14.721 1.482 10.904 1.00 73.19 173 PRO A C 1
ATOM 1315 O O . PRO A 1 173 ? 15.826 1.829 11.325 1.00 73.19 173 PRO A O 1
ATOM 1318 N N . HIS A 1 174 ? 14.580 0.872 9.722 1.00 71.25 174 HIS A N 1
ATOM 1319 C CA . HIS A 1 174 ? 15.676 0.704 8.768 1.00 71.25 174 HIS A CA 1
ATOM 1320 C C . HIS A 1 174 ? 15.938 1.959 7.934 1.00 71.25 174 HIS A C 1
ATOM 1322 O O . HIS A 1 174 ? 16.974 2.026 7.270 1.00 71.25 174 HIS A O 1
ATOM 1328 N N . ASP A 1 175 ? 15.052 2.958 7.999 1.00 75.56 175 ASP A N 1
ATOM 1329 C CA . ASP A 1 175 ? 15.320 4.270 7.428 1.00 75.56 175 ASP A CA 1
ATOM 1330 C C . ASP A 1 175 ? 16.595 4.861 8.069 1.00 75.56 175 ASP A C 1
ATOM 1332 O O . ASP A 1 175 ? 16.665 5.006 9.296 1.00 75.56 175 ASP A O 1
ATOM 1336 N N . PRO A 1 176 ? 17.618 5.232 7.273 1.00 69.19 176 PRO A N 1
ATOM 1337 C CA . PRO A 1 176 ? 18.843 5.842 7.784 1.00 69.19 176 PRO A CA 1
ATOM 1338 C C . PRO A 1 176 ? 18.617 7.147 8.564 1.00 69.19 176 PRO A C 1
ATOM 1340 O O . PRO A 1 176 ? 19.527 7.577 9.277 1.00 69.19 176 PRO A O 1
ATOM 1343 N N . THR A 1 177 ? 17.443 7.783 8.455 1.00 70.25 177 THR A N 1
ATOM 1344 C CA . THR A 1 177 ? 17.075 8.964 9.252 1.00 70.25 177 THR A CA 1
ATOM 1345 C C . THR A 1 177 ? 16.492 8.635 10.634 1.00 70.25 177 THR A C 1
ATOM 1347 O O . THR A 1 177 ? 16.324 9.541 11.451 1.00 70.25 177 THR A O 1
ATOM 1350 N N . GLY A 1 178 ? 16.267 7.351 10.941 1.00 70.06 178 GLY A N 1
ATOM 1351 C CA . GLY A 1 178 ? 15.711 6.871 12.212 1.00 70.06 178 GLY A CA 1
ATOM 1352 C C . GLY A 1 178 ? 14.214 6.549 12.177 1.00 70.06 178 GLY A C 1
ATOM 1353 O O . GLY A 1 178 ? 13.678 6.116 13.197 1.00 70.06 178 GLY A O 1
ATOM 1354 N N . GLY A 1 179 ? 13.562 6.721 11.023 1.00 82.69 179 GLY A N 1
ATOM 1355 C CA . GLY A 1 179 ? 12.156 6.390 10.804 1.00 82.69 179 GLY A CA 1
ATOM 1356 C C . GLY A 1 179 ? 11.175 7.237 11.626 1.00 82.69 179 GLY A C 1
ATOM 1357 O O . GLY A 1 179 ? 11.572 8.206 12.278 1.00 82.69 179 GLY A O 1
ATOM 1358 N N . PRO A 1 180 ? 9.876 6.892 11.623 1.00 87.31 180 PRO A N 1
ATOM 1359 C CA . PRO A 1 180 ? 8.852 7.670 12.321 1.00 87.31 180 PRO A CA 1
ATOM 1360 C C . PRO A 1 180 ? 8.731 7.364 13.825 1.00 87.31 180 PRO A C 1
ATOM 1362 O O . PRO A 1 180 ? 7.838 7.876 14.497 1.00 87.31 180 PRO A O 1
ATOM 1365 N N . GLY A 1 181 ? 9.658 6.581 14.381 1.00 90.69 181 GLY A N 1
ATOM 1366 C CA . GLY A 1 181 ? 9.785 6.371 15.821 1.00 90.69 181 GLY A CA 1
ATOM 1367 C C . GLY A 1 181 ? 8.879 5.275 16.405 1.00 90.69 181 GLY A C 1
ATOM 1368 O O . GLY A 1 181 ? 8.089 4.646 15.700 1.00 90.69 181 GLY A O 1
ATOM 1369 N N . PRO A 1 182 ? 9.002 5.019 17.719 1.00 92.94 182 PRO A N 1
ATOM 1370 C CA . PRO A 1 182 ? 8.431 3.833 18.357 1.00 92.94 182 PRO A CA 1
ATOM 1371 C C . PRO A 1 182 ? 6.897 3.820 18.402 1.00 92.94 182 PRO A C 1
ATOM 1373 O O . PRO A 1 182 ? 6.300 2.743 18.387 1.00 92.94 182 PRO A O 1
ATOM 1376 N N . GLU A 1 183 ? 6.240 4.979 18.453 1.00 94.88 183 GLU A N 1
ATOM 1377 C CA . GLU A 1 183 ? 4.778 5.075 18.384 1.00 94.88 183 GLU A CA 1
ATOM 1378 C C . GLU A 1 183 ? 4.250 4.649 17.005 1.00 94.88 183 GLU A C 1
ATOM 1380 O O . GLU A 1 183 ? 3.280 3.895 16.922 1.00 94.88 183 GLU A O 1
ATOM 1385 N N . SER A 1 184 ? 4.927 5.061 15.927 1.00 94.06 184 SER A N 1
ATOM 1386 C CA . SER A 1 184 ? 4.647 4.595 14.564 1.00 94.06 184 SER A CA 1
ATOM 1387 C C . SER A 1 184 ? 4.892 3.096 14.424 1.00 94.06 184 SER A C 1
ATOM 1389 O O . SER A 1 184 ? 4.046 2.391 13.880 1.00 94.06 184 SER A O 1
ATOM 1391 N N . ASP A 1 185 ? 6.019 2.591 14.931 1.00 93.12 185 ASP A N 1
ATOM 1392 C CA . ASP A 1 185 ? 6.337 1.160 14.865 1.00 93.12 185 ASP A CA 1
ATOM 1393 C C . ASP A 1 185 ? 5.278 0.320 15.596 1.00 93.12 185 ASP A C 1
ATOM 1395 O O . ASP A 1 185 ? 4.843 -0.716 15.095 1.00 93.12 185 ASP A O 1
ATOM 1399 N N . SER A 1 186 ? 4.811 0.792 16.756 1.00 95.25 186 SER A N 1
ATOM 1400 C CA . SER A 1 186 ? 3.770 0.118 17.540 1.00 95.25 186 SER A CA 1
ATOM 1401 C C . SER A 1 186 ? 2.425 0.097 16.808 1.00 95.25 186 SER A C 1
ATOM 1403 O O . SER A 1 186 ? 1.774 -0.947 16.759 1.00 95.25 186 SER A O 1
ATOM 1405 N N . ALA A 1 187 ? 2.028 1.214 16.191 1.00 96.56 187 ALA A N 1
ATOM 1406 C CA . ALA A 1 187 ? 0.802 1.294 15.399 1.00 96.56 187 ALA A CA 1
ATOM 1407 C C . ALA A 1 187 ? 0.859 0.401 14.144 1.00 96.56 187 ALA A C 1
ATOM 1409 O O . ALA A 1 187 ? -0.122 -0.269 13.814 1.00 96.56 187 ALA A O 1
ATOM 1410 N N . PHE A 1 188 ? 2.013 0.340 13.469 1.00 95.56 188 PHE A N 1
ATOM 1411 C CA . PHE A 1 188 ? 2.234 -0.569 12.343 1.00 95.56 188 PHE A CA 1
ATOM 1412 C C . PHE A 1 188 ? 2.127 -2.040 12.766 1.00 95.56 188 PHE A C 1
ATOM 1414 O O . PHE A 1 188 ? 1.446 -2.816 12.098 1.00 95.56 188 PHE A O 1
ATOM 1421 N N . LEU A 1 189 ? 2.757 -2.427 13.881 1.00 95.81 189 LEU A N 1
ATOM 1422 C CA . LEU A 1 189 ? 2.675 -3.799 14.393 1.00 95.81 189 LEU A CA 1
ATOM 1423 C C . LEU A 1 189 ? 1.241 -4.172 14.775 1.00 95.81 189 LEU A C 1
ATOM 1425 O O . LEU A 1 189 ? 0.782 -5.248 14.406 1.00 95.81 1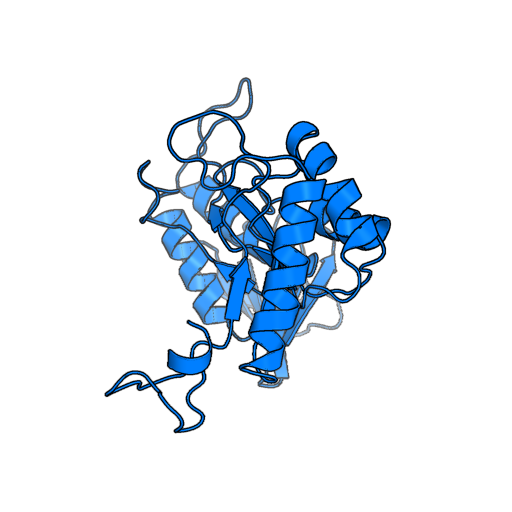89 LEU A O 1
ATOM 1429 N N . LEU A 1 190 ? 0.507 -3.265 15.426 1.00 97.88 190 LEU A N 1
ATOM 1430 C CA . LEU A 1 190 ? -0.907 -3.468 15.731 1.00 97.88 190 LEU A CA 1
ATOM 1431 C C . LEU A 1 190 ? -1.733 -3.725 14.460 1.00 97.88 190 LEU A C 1
ATOM 1433 O O . LEU A 1 190 ? -2.542 -4.654 14.430 1.00 97.88 190 LEU A O 1
ATOM 1437 N N . LEU A 1 191 ? -1.535 -2.926 13.406 1.00 96.94 191 LEU A N 1
ATOM 1438 C CA . LEU A 1 191 ? -2.189 -3.143 12.114 1.00 96.94 191 LEU A CA 1
ATOM 1439 C C . LEU A 1 191 ? -1.812 -4.498 11.511 1.00 96.94 191 LEU A C 1
ATOM 1441 O O . LEU A 1 191 ? -2.699 -5.256 11.123 1.00 96.94 191 LEU A O 1
ATOM 1445 N N . ALA A 1 192 ? -0.519 -4.817 11.456 1.00 96.12 192 ALA A N 1
ATOM 1446 C CA . ALA 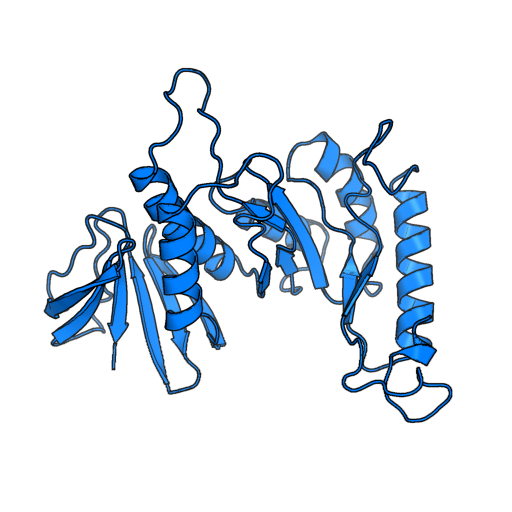A 1 192 ? -0.030 -6.069 10.890 1.00 96.12 192 ALA A CA 1
ATOM 1447 C C . ALA A 1 192 ? -0.596 -7.293 11.632 1.00 96.12 192 ALA A C 1
ATOM 1449 O O . ALA A 1 192 ? -1.007 -8.260 10.999 1.00 96.12 192 ALA A O 1
ATOM 1450 N N . GLU A 1 193 ? -0.690 -7.237 12.961 1.00 96.94 193 GLU A N 1
ATOM 1451 C CA . GLU A 1 193 ? -1.252 -8.315 13.782 1.00 96.94 193 GLU A CA 1
ATOM 1452 C C . GLU A 1 193 ? -2.779 -8.425 13.670 1.00 96.94 193 GLU A C 1
ATOM 1454 O O . GLU A 1 193 ? -3.329 -9.523 13.756 1.00 96.94 193 GLU A O 1
ATOM 1459 N N . THR A 1 194 ? -3.479 -7.302 13.488 1.00 97.25 194 THR A N 1
ATOM 1460 C CA . THR A 1 194 ? -4.951 -7.284 13.497 1.00 97.25 194 THR A CA 1
ATOM 1461 C C . THR A 1 194 ? -5.539 -7.562 12.120 1.00 97.25 194 THR A C 1
ATOM 1463 O O . THR A 1 194 ? -6.511 -8.309 12.004 1.00 97.25 194 THR A O 1
ATOM 1466 N N . VAL A 1 195 ? -4.976 -6.938 11.084 1.00 97.31 195 VAL A N 1
ATOM 1467 C CA . VAL A 1 195 ? -5.512 -6.970 9.722 1.00 97.31 195 VAL A CA 1
ATOM 1468 C C . VAL A 1 195 ? -4.511 -7.474 8.689 1.00 97.31 195 VAL A C 1
ATOM 1470 O O . VAL A 1 195 ? -4.892 -7.559 7.539 1.00 97.31 195 VAL A O 1
ATOM 1473 N N . GLY A 1 196 ? -3.279 -7.867 9.037 1.00 95.69 196 GLY A N 1
ATOM 1474 C CA . GLY A 1 196 ? -2.244 -8.233 8.050 1.00 95.69 196 GLY A CA 1
ATOM 1475 C C . GLY A 1 196 ? -2.604 -9.371 7.083 1.00 95.69 196 GLY A C 1
ATOM 1476 O O . GLY A 1 196 ? -2.059 -9.419 5.985 1.00 95.69 196 GLY A O 1
ATOM 1477 N N . ASP A 1 197 ? -3.558 -10.230 7.456 1.00 96.12 197 ASP A N 1
ATOM 1478 C CA . ASP A 1 197 ? -4.072 -11.329 6.626 1.00 96.12 197 ASP A CA 1
ATOM 1479 C C . ASP A 1 197 ? -5.442 -11.015 5.984 1.00 96.12 197 ASP A C 1
ATOM 1481 O O . ASP A 1 197 ? -6.187 -11.932 5.639 1.00 96.12 197 ASP A O 1
ATOM 1485 N N . PHE A 1 198 ? -5.843 -9.742 5.875 1.00 97.75 198 PHE A N 1
ATOM 1486 C CA . PHE A 1 198 ? -7.146 -9.366 5.313 1.00 97.75 198 PHE A CA 1
ATOM 1487 C C . PHE A 1 198 ? -7.376 -9.971 3.912 1.00 97.75 198 PHE A C 1
ATOM 1489 O O . PHE A 1 198 ? -6.462 -10.144 3.110 1.00 97.75 198 PHE A O 1
ATOM 1496 N N . THR A 1 199 ? -8.633 -10.290 3.598 1.00 97.38 199 THR A N 1
ATOM 1497 C CA . THR A 1 199 ? -9.060 -10.779 2.274 1.00 97.38 199 THR A CA 1
ATOM 1498 C C . THR A 1 199 ? -9.423 -9.629 1.337 1.00 97.38 199 THR A C 1
ATOM 1500 O O . THR A 1 199 ? -9.107 -9.668 0.150 1.00 97.38 199 THR A O 1
ATOM 1503 N N . SER A 1 200 ? -10.085 -8.599 1.864 1.00 97.69 200 SER A N 1
ATOM 1504 C CA . SER A 1 200 ? -10.380 -7.356 1.146 1.00 97.69 200 SER A CA 1
ATOM 1505 C C . SER A 1 200 ? -10.397 -6.166 2.094 1.00 97.69 200 SER A C 1
ATOM 1507 O O . SER A 1 200 ? -10.766 -6.304 3.260 1.00 97.69 200 SER A O 1
ATOM 1509 N N . ALA A 1 201 ? -10.022 -5.002 1.570 1.00 98.31 201 ALA A N 1
ATOM 1510 C CA . ALA A 1 201 ? -10.140 -3.712 2.231 1.00 98.31 201 ALA A CA 1
ATOM 1511 C C . ALA A 1 201 ? -10.972 -2.771 1.350 1.00 98.31 201 ALA A C 1
ATOM 1513 O O . ALA A 1 201 ? -10.871 -2.809 0.125 1.00 98.31 201 ALA A O 1
ATOM 1514 N N . SER A 1 202 ? -11.840 -1.964 1.957 1.00 98.12 202 SER A N 1
ATOM 1515 C CA . SER A 1 202 ? -12.661 -0.992 1.229 1.00 98.12 202 SER A CA 1
ATOM 1516 C C . SER A 1 202 ? -13.111 0.150 2.127 1.00 98.12 202 SER A C 1
ATOM 1518 O O . SER A 1 202 ? -13.312 -0.020 3.332 1.00 98.12 202 SER A O 1
ATOM 1520 N N . TRP A 1 203 ? -13.326 1.317 1.532 1.00 98.31 203 TRP A N 1
ATOM 1521 C CA . TRP A 1 203 ? -13.966 2.433 2.213 1.00 98.31 203 TRP A CA 1
ATOM 1522 C C . TRP A 1 203 ? -15.412 2.095 2.598 1.00 98.31 203 TRP A C 1
ATOM 1524 O O . TRP A 1 203 ? -16.218 1.685 1.762 1.00 98.31 203 TRP A O 1
ATOM 1534 N N . ALA A 1 204 ? -15.753 2.310 3.868 1.00 98.00 204 ALA A N 1
ATOM 1535 C CA . ALA A 1 204 ? -17.110 2.206 4.410 1.00 98.00 204 ALA A CA 1
ATOM 1536 C C . ALA A 1 204 ? -17.668 3.570 4.874 1.00 98.00 204 ALA A C 1
ATOM 1538 O O . ALA A 1 204 ? -18.832 3.668 5.263 1.00 98.00 204 ALA A O 1
ATOM 1539 N N . GLY A 1 205 ? -16.845 4.618 4.818 1.00 97.00 205 GLY A N 1
ATOM 1540 C CA . GLY A 1 205 ? -17.157 6.014 5.119 1.00 97.00 205 GLY A CA 1
ATOM 1541 C C . GLY A 1 205 ? -15.916 6.888 4.905 1.00 97.00 205 GLY A C 1
ATOM 1542 O O . GLY A 1 205 ? -14.862 6.366 4.570 1.00 97.00 205 GLY A O 1
ATOM 1543 N N . GLU A 1 206 ? -16.024 8.201 5.114 1.00 94.94 206 GLU A N 1
ATOM 1544 C CA . GLU A 1 206 ? -14.913 9.155 4.902 1.00 94.94 206 GLU 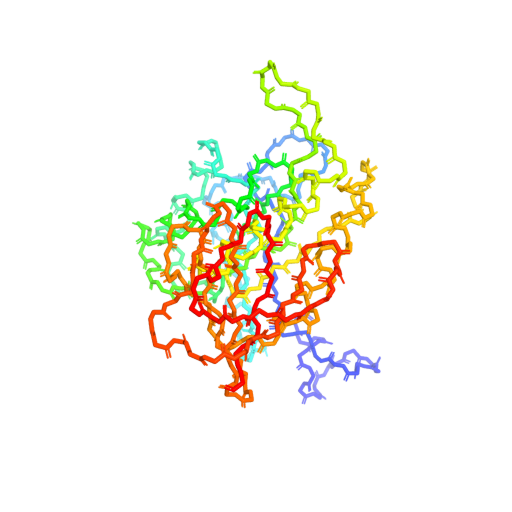A CA 1
ATOM 1545 C C . GLU A 1 206 ? -13.695 8.885 5.806 1.00 94.94 206 GLU A C 1
ATOM 1547 O O . GLU A 1 206 ? -12.556 9.046 5.383 1.00 94.94 206 GLU A O 1
ATOM 1552 N N . SER A 1 207 ? -13.939 8.413 7.030 1.00 98.06 207 SER A N 1
ATOM 1553 C CA . SER A 1 207 ? -12.903 8.092 8.025 1.00 98.06 207 SER A CA 1
ATOM 1554 C C . SER A 1 207 ? -13.085 6.675 8.577 1.00 98.06 207 SER A C 1
ATOM 1556 O O . SER A 1 207 ? -12.922 6.421 9.773 1.00 98.06 207 SER A O 1
ATOM 1558 N N . LEU A 1 208 ? -13.542 5.766 7.709 1.00 98.69 208 LEU A N 1
ATOM 1559 C CA . LEU A 1 208 ? -13.882 4.394 8.062 1.00 98.69 208 LEU A CA 1
ATOM 1560 C C . LEU A 1 208 ? -13.493 3.430 6.940 1.00 98.69 208 LEU A C 1
ATOM 1562 O O . LEU A 1 208 ? -14.089 3.444 5.861 1.00 98.69 208 LEU A O 1
ATOM 1566 N N . VAL A 1 209 ? -12.562 2.529 7.236 1.00 98.81 209 VAL A N 1
ATOM 1567 C CA . VAL A 1 209 ? -12.153 1.441 6.341 1.00 98.81 209 VAL A CA 1
ATOM 1568 C C . VAL A 1 209 ? -12.628 0.116 6.908 1.00 98.81 209 VAL A C 1
ATOM 1570 O O . VAL A 1 209 ? -12.469 -0.152 8.096 1.00 98.81 209 VAL A O 1
ATOM 1573 N N . ARG A 1 210 ? -13.215 -0.717 6.051 1.00 98.69 210 ARG A N 1
ATOM 1574 C CA . ARG A 1 210 ? -13.633 -2.085 6.345 1.00 98.69 210 ARG A CA 1
ATOM 1575 C C . ARG A 1 210 ? -12.589 -3.063 5.821 1.00 98.69 210 ARG A C 1
ATOM 1577 O O . ARG A 1 210 ? -12.275 -3.033 4.635 1.00 98.69 210 ARG A O 1
ATOM 1584 N N . PHE A 1 211 ? -12.168 -3.980 6.680 1.00 98.75 211 PHE A N 1
ATOM 1585 C CA . PHE A 1 211 ? -11.380 -5.162 6.357 1.00 98.75 211 PHE A CA 1
ATOM 1586 C C . PHE A 1 211 ? -12.233 -6.415 6.553 1.00 98.75 211 PHE A C 1
ATOM 1588 O O . PHE A 1 211 ? -12.790 -6.641 7.632 1.00 98.75 211 PHE A O 1
ATOM 1595 N N . ASP A 1 212 ? -12.325 -7.240 5.516 1.00 98.31 212 ASP A N 1
ATOM 1596 C CA . ASP A 1 212 ? -12.905 -8.578 5.605 1.00 98.31 212 ASP A CA 1
ATOM 1597 C C . ASP A 1 212 ? -11.795 -9.584 5.910 1.00 98.31 212 ASP A C 1
ATOM 1599 O O . ASP A 1 212 ? -10.805 -9.657 5.181 1.00 98.31 212 ASP A O 1
ATOM 1603 N N . MET A 1 213 ? -11.948 -10.357 6.985 1.00 98.06 213 MET A N 1
ATOM 1604 C CA . MET A 1 213 ? -10.921 -11.288 7.454 1.00 98.06 213 MET A CA 1
ATOM 1605 C C . MET A 1 213 ? -11.173 -12.718 6.946 1.00 98.06 213 MET A C 1
ATOM 1607 O O . MET A 1 213 ? -12.331 -13.112 6.776 1.00 98.06 213 MET A O 1
ATOM 1611 N N . PRO A 1 214 ? -10.124 -13.549 6.768 1.00 97.06 214 PRO A N 1
ATOM 1612 C CA . PRO A 1 214 ? -10.264 -14.916 6.251 1.00 97.06 214 PRO A CA 1
ATOM 1613 C C . PRO A 1 214 ? -11.130 -15.844 7.112 1.00 97.06 214 PRO A C 1
ATOM 1615 O O . PRO A 1 214 ? -11.677 -16.828 6.618 1.00 97.06 214 PRO A O 1
ATOM 1618 N N . ASP A 1 215 ? -11.252 -15.551 8.407 1.00 95.50 215 ASP A N 1
ATOM 1619 C CA . ASP A 1 215 ? -12.070 -16.313 9.353 1.00 95.50 215 ASP A CA 1
ATOM 1620 C C . ASP A 1 215 ? -13.533 -15.842 9.424 1.00 95.50 215 ASP A C 1
ATOM 1622 O O . ASP A 1 215 ? -14.308 -16.340 10.242 1.00 95.50 215 ASP A O 1
ATOM 1626 N N . GLY A 1 216 ? -13.924 -14.911 8.550 1.00 95.62 216 GLY A N 1
ATOM 1627 C CA . GLY A 1 216 ? -15.274 -14.364 8.462 1.00 95.62 216 GLY A CA 1
ATOM 1628 C C . GLY A 1 216 ? -15.534 -13.172 9.382 1.00 95.62 216 GLY A C 1
ATOM 1629 O O . GLY A 1 216 ? -16.615 -12.586 9.294 1.00 95.62 216 GLY A O 1
ATOM 1630 N N . ARG A 1 217 ? -14.573 -12.777 10.230 1.00 96.62 217 ARG A N 1
ATOM 1631 C CA . ARG A 1 217 ? -14.679 -11.535 11.008 1.00 96.62 217 ARG A CA 1
ATOM 1632 C C . ARG A 1 217 ? -14.614 -10.312 10.100 1.00 96.62 217 ARG A C 1
ATOM 1634 O O . ARG A 1 217 ? -14.079 -10.344 8.993 1.00 96.62 217 ARG A O 1
ATOM 1641 N N . THR A 1 218 ? -15.135 -9.200 10.603 1.00 98.38 218 THR A N 1
ATOM 1642 C CA . THR A 1 218 ? -14.925 -7.878 10.007 1.00 98.38 218 THR A CA 1
ATOM 1643 C C . THR A 1 218 ? -14.152 -7.016 10.991 1.00 98.38 218 THR A C 1
ATOM 1645 O O . THR A 1 218 ? -14.517 -6.943 12.164 1.00 98.38 218 THR A O 1
ATOM 1648 N N . VAL A 1 219 ? -13.112 -6.336 10.518 1.00 98.69 219 VAL A N 1
ATOM 1649 C CA . VAL A 1 219 ? -12.408 -5.308 11.290 1.00 98.69 219 VAL A CA 1
ATOM 1650 C C . VAL A 1 219 ? -12.645 -3.961 10.624 1.00 98.69 219 VAL A C 1
ATOM 1652 O O . VAL A 1 219 ? -12.546 -3.845 9.408 1.00 98.69 219 VAL A O 1
ATOM 1655 N N . TYR A 1 220 ? -12.962 -2.933 11.402 1.00 98.81 220 TYR A N 1
ATOM 1656 C CA . TYR A 1 220 ? -13.011 -1.559 10.917 1.00 98.81 220 TYR A CA 1
ATOM 1657 C C . TYR A 1 220 ? -11.829 -0.768 11.462 1.00 98.81 220 TYR A C 1
ATOM 1659 O O . TYR A 1 220 ? -11.572 -0.826 12.659 1.00 98.81 220 TYR A O 1
ATOM 1667 N N . ALA A 1 221 ? -11.150 0.008 10.623 1.00 98.81 221 ALA A N 1
ATOM 1668 C CA . ALA A 1 221 ? -10.305 1.107 11.078 1.00 98.81 221 ALA A CA 1
ATOM 1669 C C . ALA A 1 221 ? -11.131 2.396 11.027 1.00 98.81 221 ALA A C 1
ATOM 1671 O O . ALA A 1 221 ? -11.605 2.774 9.958 1.00 98.81 221 ALA A O 1
ATOM 1672 N N . ALA A 1 222 ? -11.337 3.037 12.176 1.00 98.69 222 ALA A N 1
ATOM 1673 C CA . ALA A 1 222 ? -12.177 4.223 12.328 1.00 98.69 222 ALA A CA 1
ATOM 1674 C C . ALA A 1 222 ? -11.380 5.375 12.954 1.00 98.69 222 ALA A C 1
ATOM 1676 O O . ALA A 1 222 ? -10.611 5.151 13.891 1.00 98.69 222 ALA A O 1
ATOM 1677 N N . TRP A 1 223 ? -11.571 6.600 12.468 1.00 98.56 223 TRP A N 1
ATOM 1678 C CA . TRP A 1 223 ? -10.945 7.815 13.008 1.00 98.56 223 TRP A CA 1
ATOM 1679 C C . TRP A 1 223 ? -11.838 9.049 12.790 1.00 98.56 223 TRP A C 1
ATOM 1681 O O . TRP A 1 223 ? -12.941 8.927 12.263 1.00 98.56 223 TRP A O 1
ATOM 1691 N N . ASP A 1 224 ? -11.405 10.225 13.258 1.00 97.31 224 ASP A N 1
ATOM 1692 C CA . ASP A 1 224 ? -12.084 11.526 13.094 1.00 97.31 224 ASP A CA 1
ATOM 1693 C C . ASP A 1 224 ? -13.585 11.543 13.433 1.00 97.31 224 ASP A C 1
ATOM 1695 O O . ASP A 1 224 ? -14.401 12.241 12.834 1.00 97.31 224 ASP A O 1
ATOM 1699 N N . GLY A 1 225 ? -13.958 10.784 14.461 1.00 97.75 225 GLY A N 1
ATOM 1700 C CA . GLY A 1 225 ? -15.326 10.696 14.957 1.00 97.75 225 GLY A CA 1
ATOM 1701 C C . GLY A 1 225 ? -16.212 9.716 14.190 1.00 97.75 225 GLY A C 1
ATOM 1702 O O . GLY A 1 225 ? -17.408 9.649 14.489 1.00 97.75 225 GLY A O 1
ATOM 1703 N N . ALA A 1 226 ? -15.660 8.931 13.260 1.00 98.19 226 ALA A N 1
ATOM 1704 C CA . ALA A 1 226 ? -16.401 7.913 12.527 1.00 98.19 226 ALA A CA 1
ATOM 1705 C C . ALA A 1 226 ? -17.133 6.946 13.468 1.00 98.19 226 ALA A C 1
ATOM 1707 O O . ALA A 1 226 ? -16.564 6.429 14.436 1.00 98.19 226 ALA A O 1
ATOM 1708 N N . GLY A 1 227 ? -18.408 6.713 13.159 1.00 97.88 227 GLY A N 1
ATOM 1709 C CA . GLY A 1 227 ? -19.215 5.657 13.760 1.00 97.88 227 GLY A CA 1
ATOM 1710 C C . GLY A 1 227 ? -19.178 4.375 12.931 1.00 97.88 227 GLY A C 1
ATOM 1711 O O . GLY A 1 227 ? -18.619 4.342 11.835 1.00 97.88 227 GLY A O 1
ATOM 1712 N N . LEU A 1 228 ? -19.795 3.317 13.453 1.00 98.19 228 LEU A N 1
ATOM 1713 C CA . LEU A 1 228 ? -19.944 2.047 12.739 1.00 98.19 228 LEU A CA 1
ATOM 1714 C C . LEU A 1 228 ? -21.228 2.042 11.891 1.00 98.19 228 LEU A C 1
ATOM 1716 O O . LEU A 1 228 ? -22.175 2.759 12.223 1.00 98.19 228 LEU A O 1
ATOM 1720 N N . PRO A 1 229 ? -21.305 1.223 10.826 1.00 97.06 229 PRO A N 1
ATOM 1721 C CA . PRO A 1 229 ? -22.540 1.051 10.067 1.00 97.06 229 PRO A CA 1
ATOM 1722 C C . PRO A 1 229 ? -23.673 0.507 10.948 1.00 97.06 229 PRO A C 1
ATOM 1724 O O . PRO A 1 229 ? -23.430 -0.379 11.764 1.00 97.06 229 PRO A O 1
ATOM 1727 N N . ASP A 1 230 ? -24.920 0.931 10.707 1.00 95.00 230 ASP A N 1
ATOM 1728 C CA . ASP A 1 230 ? -26.115 0.504 11.471 1.00 95.00 230 ASP A CA 1
ATOM 1729 C C . ASP A 1 230 ? -26.340 -1.022 11.493 1.00 95.00 230 ASP A C 1
ATOM 1731 O O . ASP A 1 230 ? -27.087 -1.551 12.316 1.00 95.00 230 ASP A O 1
ATOM 1735 N N . THR A 1 231 ? -25.715 -1.749 10.565 1.00 94.69 231 THR A N 1
ATOM 1736 C CA . THR A 1 231 ? -25.736 -3.215 10.514 1.00 94.69 231 THR A CA 1
ATOM 1737 C C . THR A 1 231 ? -24.878 -3.871 11.596 1.00 94.69 231 THR A C 1
ATOM 1739 O O . THR A 1 231 ? -25.046 -5.059 11.855 1.00 94.69 231 THR A O 1
ATOM 1742 N N . VAL A 1 232 ? -23.943 -3.135 12.202 1.00 97.06 232 VAL A N 1
ATOM 1743 C CA . VAL A 1 232 ? -23.120 -3.602 13.320 1.00 97.06 232 VAL A CA 1
ATOM 1744 C C . VAL A 1 232 ? -23.869 -3.303 14.615 1.00 97.06 232 VAL A C 1
ATOM 1746 O O . VAL A 1 232 ? -24.162 -2.153 14.927 1.00 97.06 232 VAL A O 1
ATOM 1749 N N . THR A 1 233 ? -24.196 -4.344 15.378 1.00 96.44 233 THR A N 1
ATOM 1750 C CA . THR A 1 233 ? -25.008 -4.223 16.598 1.00 96.44 233 THR A CA 1
ATOM 1751 C C . THR A 1 233 ? -24.381 -4.978 17.759 1.00 96.44 233 THR A C 1
ATOM 1753 O O . THR A 1 233 ? -23.756 -6.013 17.545 1.00 96.44 233 THR A O 1
ATOM 1756 N N . GLY A 1 234 ? -24.647 -4.534 18.987 1.00 96.31 234 GLY A N 1
ATOM 1757 C CA . GLY A 1 234 ? -24.152 -5.187 20.197 1.00 96.31 234 GLY A CA 1
ATOM 1758 C C . GLY A 1 234 ? -22.782 -4.668 20.617 1.00 96.31 234 GLY A C 1
ATOM 1759 O O . GLY A 1 234 ? -22.395 -3.562 20.255 1.00 96.31 234 GLY A O 1
ATOM 1760 N N . VAL A 1 235 ? -22.071 -5.453 21.422 1.00 97.19 235 VAL A N 1
ATOM 1761 C CA . VAL A 1 235 ? -20.751 -5.074 21.937 1.00 97.19 235 VAL A CA 1
ATOM 1762 C C . VAL A 1 235 ? -19.672 -5.471 20.933 1.00 97.19 235 VAL A C 1
ATOM 1764 O O . VAL A 1 235 ? -19.665 -6.606 20.460 1.00 97.19 235 VAL A O 1
ATOM 1767 N N . VAL A 1 236 ? -18.766 -4.542 20.638 1.00 98.06 236 VAL A N 1
ATOM 1768 C CA . VAL A 1 236 ? -17.599 -4.734 19.767 1.00 98.06 236 VAL A CA 1
ATOM 1769 C C . VAL A 1 236 ? -16.308 -4.583 20.563 1.00 98.06 236 VAL A C 1
ATOM 1771 O O . VAL A 1 236 ? -16.255 -3.819 21.529 1.00 98.06 236 VAL A O 1
ATOM 1774 N N . GLU A 1 237 ? -15.266 -5.291 20.136 1.00 98.31 237 GLU A N 1
ATOM 1775 C CA . GLU A 1 237 ? -13.920 -5.158 20.696 1.00 98.31 237 GLU A CA 1
ATOM 1776 C C . GLU A 1 237 ? -13.188 -4.012 19.991 1.00 98.31 237 GLU A C 1
ATOM 1778 O O . GLU A 1 237 ? -13.269 -3.873 18.768 1.00 98.31 237 GLU A O 1
ATOM 1783 N N . THR A 1 238 ? -12.465 -3.194 20.750 1.00 98.44 238 THR A N 1
ATOM 1784 C CA . THR A 1 238 ? -11.775 -2.001 20.246 1.00 98.44 238 THR A CA 1
ATOM 1785 C C . THR A 1 238 ? -10.315 -2.010 20.666 1.00 98.44 238 THR A C 1
ATOM 1787 O O . THR A 1 238 ? -10.022 -2.303 21.824 1.00 98.44 238 THR A O 1
ATOM 1790 N N . VAL A 1 239 ? -9.412 -1.605 19.777 1.00 98.62 239 VAL A N 1
ATOM 1791 C CA . VAL A 1 239 ? -8.006 -1.346 20.104 1.00 98.62 239 VAL A CA 1
ATOM 1792 C C . VAL A 1 239 ? -7.593 -0.013 19.486 1.00 98.62 239 VAL A C 1
ATOM 1794 O O . VAL A 1 239 ? -7.666 0.158 18.269 1.00 98.62 239 VAL A O 1
ATOM 1797 N N . GLY A 1 240 ? -7.207 0.953 20.320 1.00 98.38 240 GLY A N 1
ATOM 1798 C CA . GLY A 1 240 ? -6.677 2.239 19.858 1.00 98.38 240 GLY A CA 1
ATOM 1799 C C . GLY A 1 240 ? -5.320 2.083 19.166 1.00 98.38 240 GLY A C 1
ATOM 1800 O O . GLY A 1 240 ? -4.623 1.097 19.392 1.00 98.38 240 GLY A O 1
ATOM 1801 N N . TYR A 1 241 ? -4.917 3.067 18.356 1.00 97.81 241 TYR A N 1
ATOM 1802 C CA . TYR A 1 241 ? -3.593 3.098 17.703 1.00 97.81 241 TYR A CA 1
ATOM 1803 C C . TYR A 1 241 ? -2.408 2.960 18.674 1.00 97.81 241 TYR A C 1
ATOM 1805 O O . TYR A 1 241 ? -1.325 2.547 18.271 1.00 97.81 241 TYR A O 1
ATOM 1813 N N . ASP A 1 242 ? -2.617 3.297 19.946 1.00 96.94 242 ASP A N 1
ATOM 1814 C CA . ASP A 1 242 ? -1.655 3.193 21.045 1.00 96.94 242 ASP A CA 1
ATOM 1815 C C . ASP A 1 242 ? -1.649 1.810 21.732 1.00 96.94 242 ASP A C 1
ATOM 1817 O O . ASP A 1 242 ? -0.941 1.605 22.719 1.00 96.94 242 ASP A O 1
ATOM 1821 N N . GLY A 1 243 ? -2.452 0.861 21.241 1.00 97.56 243 GLY A N 1
ATOM 1822 C CA . GLY A 1 243 ? -2.611 -0.477 21.808 1.00 97.56 243 GLY A CA 1
ATOM 1823 C C . GLY A 1 243 ? -3.607 -0.563 22.969 1.00 97.56 243 GLY A C 1
ATOM 1824 O O . GLY A 1 243 ? -3.764 -1.637 23.556 1.00 97.56 243 GLY A O 1
ATOM 1825 N N . THR A 1 244 ? -4.304 0.524 23.322 1.00 97.69 244 THR A N 1
ATOM 1826 C CA . THR A 1 244 ? -5.307 0.496 24.394 1.00 97.69 244 THR A CA 1
ATOM 1827 C C . THR A 1 244 ? -6.514 -0.341 23.970 1.00 97.69 244 THR A C 1
ATOM 1829 O O . THR A 1 244 ? -7.328 0.083 23.148 1.00 97.69 244 THR A O 1
ATOM 1832 N N . ALA A 1 245 ? -6.641 -1.535 24.552 1.00 98.00 245 ALA A N 1
ATOM 1833 C CA . ALA A 1 245 ? -7.759 -2.442 24.319 1.00 98.00 245 ALA A CA 1
ATOM 1834 C C . ALA A 1 245 ? -8.990 -2.089 25.173 1.00 98.00 245 ALA A C 1
ATOM 1836 O O . ALA A 1 245 ? -8.879 -1.637 26.316 1.00 98.00 245 ALA A O 1
ATOM 1837 N N . GLY A 1 246 ? -10.174 -2.361 24.636 1.00 97.44 246 GLY A N 1
ATOM 1838 C CA . GLY A 1 246 ? -11.451 -2.121 25.293 1.00 97.44 246 GLY A CA 1
ATOM 1839 C C . GLY A 1 246 ? -12.619 -2.741 24.535 1.00 97.44 246 GLY A C 1
ATOM 1840 O O . GLY A 1 246 ? -12.437 -3.508 23.595 1.00 97.44 246 GLY A O 1
ATOM 1841 N N . SER A 1 247 ? -13.829 -2.384 24.950 1.00 97.31 247 SER A N 1
ATOM 1842 C CA . SER A 1 247 ? -15.058 -2.720 24.236 1.00 97.31 247 SER A CA 1
ATOM 1843 C C . SER A 1 247 ? -16.036 -1.552 24.288 1.00 97.31 247 SER A C 1
ATOM 1845 O O . SER A 1 247 ? -15.986 -0.718 25.198 1.00 97.31 247 SER A O 1
ATOM 1847 N N . ALA A 1 248 ? -16.928 -1.488 23.305 1.00 97.25 248 ALA A N 1
ATOM 1848 C CA . ALA A 1 248 ? -17.955 -0.459 23.205 1.00 97.25 248 ALA A CA 1
ATOM 1849 C C . ALA A 1 248 ? -19.267 -1.051 22.685 1.00 97.25 248 ALA A C 1
ATOM 1851 O O . ALA A 1 248 ? -19.264 -2.063 21.988 1.00 97.25 248 ALA A O 1
ATOM 1852 N N . ASP A 1 249 ? -20.394 -0.414 23.006 1.00 97.44 249 ASP A N 1
ATOM 1853 C CA . ASP A 1 249 ? -21.634 -0.675 22.273 1.00 97.44 249 ASP A CA 1
ATOM 1854 C C . ASP A 1 249 ? -21.499 -0.065 20.872 1.00 97.44 249 ASP A C 1
ATOM 1856 O O . ASP A 1 249 ? -21.104 1.095 20.733 1.00 97.44 249 ASP A O 1
ATOM 1860 N N . ALA A 1 250 ? -21.798 -0.849 19.837 1.00 97.31 250 ALA A N 1
ATOM 1861 C CA . ALA A 1 250 ? -21.761 -0.389 18.457 1.00 97.31 250 ALA A CA 1
ATOM 1862 C C . ALA A 1 250 ? -22.720 0.791 18.238 1.00 97.31 250 ALA A C 1
ATOM 1864 O O . ALA A 1 250 ? -22.406 1.719 17.489 1.00 97.31 250 ALA A O 1
ATOM 1865 N N . ALA A 1 251 ? -23.864 0.795 18.932 1.00 93.81 251 ALA A N 1
ATOM 1866 C CA . ALA A 1 251 ? -24.804 1.899 18.904 1.00 93.81 251 ALA A CA 1
ATOM 1867 C C . ALA A 1 251 ? -24.219 3.103 19.658 1.00 93.81 251 ALA A C 1
ATOM 1869 O O . ALA A 1 251 ? -24.151 3.142 20.886 1.00 93.81 251 ALA A O 1
ATOM 1870 N N . GLY A 1 252 ? -23.830 4.127 18.899 1.00 89.38 252 GLY A N 1
ATOM 1871 C CA . GLY A 1 252 ? -23.235 5.347 19.443 1.00 89.38 252 GLY A CA 1
ATOM 1872 C C . GLY A 1 252 ? -21.715 5.294 19.594 1.00 89.38 252 GLY A C 1
ATOM 1873 O O . GLY A 1 252 ? -21.148 6.232 20.157 1.00 89.38 252 GLY A O 1
ATOM 1874 N N . PHE A 1 253 ? -21.051 4.252 19.079 1.00 97.38 253 PHE A N 1
ATOM 1875 C CA . PHE A 1 253 ? -19.599 4.266 18.921 1.00 97.38 253 PHE A CA 1
ATOM 1876 C C . PHE A 1 253 ? -19.164 5.452 18.046 1.00 97.38 253 PHE A C 1
ATOM 1878 O O . PHE A 1 253 ? -19.795 5.757 17.032 1.00 97.38 253 PHE A O 1
ATOM 1885 N N . SER A 1 254 ? -18.070 6.106 18.435 1.00 97.50 254 SER A N 1
ATOM 1886 C CA . SER A 1 254 ? -17.421 7.164 17.664 1.00 97.50 254 SER A CA 1
ATOM 1887 C C . SER A 1 254 ? -15.927 7.167 17.975 1.00 97.50 254 SER A C 1
ATOM 1889 O O . SER A 1 254 ? -15.526 7.289 19.136 1.00 97.50 254 SER A O 1
ATOM 1891 N N . ALA A 1 255 ? -15.100 7.016 16.943 1.00 97.62 255 ALA A N 1
ATOM 1892 C CA . ALA A 1 255 ? -13.651 6.945 17.081 1.00 97.62 255 ALA A CA 1
ATOM 1893 C C . ALA A 1 255 ? -13.019 8.345 17.083 1.00 97.62 255 ALA A C 1
ATOM 1895 O O . ALA A 1 255 ? -12.642 8.870 16.039 1.00 97.62 255 ALA A O 1
ATOM 1896 N N . ALA A 1 256 ? -12.877 8.962 18.259 1.00 95.75 256 ALA A N 1
ATOM 1897 C CA . ALA A 1 256 ? -12.202 10.263 18.388 1.00 95.75 256 ALA A CA 1
ATOM 1898 C C . ALA A 1 256 ? -10.703 10.206 18.038 1.00 95.75 256 ALA A C 1
ATOM 1900 O O . ALA A 1 256 ? -10.093 11.221 17.708 1.00 95.75 256 ALA A O 1
ATOM 1901 N N . THR A 1 257 ? -10.103 9.023 18.136 1.00 97.50 257 THR A N 1
ATOM 1902 C CA . THR A 1 257 ? -8.733 8.731 17.714 1.00 97.50 257 THR A CA 1
ATOM 1903 C C . THR A 1 257 ? -8.734 7.455 16.876 1.00 97.50 257 THR A C 1
ATOM 1905 O O . THR A 1 257 ? -9.656 6.648 17.039 1.00 97.50 257 THR A O 1
ATOM 1908 N N . PRO A 1 258 ? -7.717 7.221 16.028 1.00 98.62 258 PRO A N 1
ATOM 1909 C CA . PRO A 1 258 ? -7.672 6.024 15.199 1.00 98.62 258 PRO A CA 1
ATOM 1910 C C . PRO A 1 258 ? -7.794 4.750 16.039 1.00 98.62 258 PRO A C 1
ATOM 1912 O O . PRO A 1 258 ? -7.079 4.570 17.026 1.00 98.62 258 PRO A O 1
ATOM 1915 N N . THR A 1 259 ? -8.766 3.912 15.692 1.00 98.75 259 THR A N 1
ATOM 1916 C CA . THR A 1 259 ? -9.178 2.743 16.473 1.00 98.75 259 THR A CA 1
ATOM 1917 C C . THR A 1 259 ? -9.531 1.604 15.528 1.00 98.75 259 THR A C 1
ATOM 1919 O O . THR A 1 259 ? -10.308 1.793 14.591 1.00 98.75 259 THR A O 1
ATOM 1922 N N . LEU A 1 260 ? -8.992 0.415 15.793 1.00 98.75 260 LEU A N 1
ATOM 1923 C CA . LEU A 1 260 ? -9.431 -0.826 15.166 1.00 98.75 260 LEU A CA 1
ATOM 1924 C C . LEU A 1 260 ? -10.608 -1.401 15.954 1.00 98.75 260 LEU A C 1
ATOM 1926 O O . LEU A 1 260 ? -10.552 -1.518 17.177 1.00 98.75 260 LEU A O 1
ATOM 1930 N N . VAL A 1 261 ? -11.675 -1.767 15.255 1.00 98.69 261 VAL A N 1
ATOM 1931 C CA . VAL A 1 261 ? -12.909 -2.303 15.830 1.00 98.69 261 VAL A CA 1
ATOM 1932 C C . VAL A 1 261 ? -13.172 -3.673 15.231 1.00 98.69 261 VAL A C 1
ATOM 1934 O O . VAL A 1 261 ? -13.436 -3.784 14.037 1.00 98.69 261 VAL A O 1
ATOM 1937 N N . THR A 1 262 ? -13.114 -4.721 16.047 1.00 98.31 262 THR A N 1
ATOM 1938 C CA . THR A 1 262 ? -13.381 -6.092 15.600 1.00 98.31 262 THR A CA 1
ATOM 1939 C C . THR A 1 262 ? -14.838 -6.453 15.859 1.00 98.31 262 THR A C 1
ATOM 1941 O O . THR A 1 262 ? -15.326 -6.373 16.988 1.00 98.31 262 THR A O 1
ATOM 1944 N N . VAL A 1 263 ? -15.518 -6.884 14.800 1.00 96.44 263 VAL A N 1
ATOM 1945 C CA . VAL A 1 263 ? -16.892 -7.386 14.816 1.00 96.44 263 VAL A CA 1
ATOM 1946 C C . VAL A 1 263 ? -16.845 -8.901 14.628 1.00 96.44 263 VAL A C 1
ATOM 1948 O O . VAL A 1 263 ? -16.317 -9.392 13.624 1.00 96.44 263 VAL A O 1
ATOM 1951 N N . GLY A 1 264 ? -17.342 -9.619 15.639 1.00 81.19 264 GLY A N 1
ATOM 1952 C CA . GLY A 1 264 ? -17.447 -11.081 15.662 1.00 81.19 264 GLY A CA 1
ATOM 1953 C C . GLY A 1 264 ? -18.752 -11.617 15.093 1.00 81.19 264 GLY A C 1
ATOM 1954 O O . GLY A 1 264 ? -19.700 -10.822 14.902 1.00 81.19 264 GLY A O 1
#

Foldseek 3Di:
DLLQFLPPPPVHPVPRPHGDQEEEQAAQQLDEDDPPHTHHDALVVLLVSLQVCQVVNCVSHVSHFYEYHAQAALPPSSLVRCLVSLLPCVPSGQEYHYEDAQHDLLRCLLVVQVSNVVSPNNLGEYAYQEDAHHQDDDVPDDGDDLQRLLQSLLQNPLNNQQSHHPYYHYCACVPPVRTSDDSSVLLNVVCCVPQVQFPGWHDPDPFWIWTQHPVRKIKIWGEPFDADPPVQAAKWWKAFSNRDTDIDGSVRDTHPTTMIIIGD

Sequence (264 aa):
MVERYDGDGVEDMPGLAYPIRHWEVANEPSMQGGHGHFFQGTSADYLSMLRLAFETITTADPEATVLTGGQAGMQPSFTDFWTPVLESAAGFFHVGNIHSIGSDHSFFSDGYRALLDETGHAGAEYWITEALVSTWPEPGQMSPTGDELGRNTLTGFATAFADGASRIFNVGPHDPTGGPGPESDSAFLLLAETVGDFTSASWAGESLVRFDMPDGRTVYAAWDGAGLPDTVTGVVETVGYDGTAGSADAAGFSAATPTLVTVG

Secondary structure (DSSP, 8-state):
-GGGGS-SSSSPPTT--S---EEEEEE-TT--SSTT----S-HHHHHHHHHHHHHHHHHH-TT-EEEEEEB--SSHHHHHHHHHHHHH-TTS-SBEEEEEESS-TTTTHHHHHHHHHHTT-TT--EEEEEEE---SPPTTSPPPPHHHHHHHHHHHHHHHHHTTEEEEEE-GGGSTT-TTHHHHHHHHHHHHHHHTT-SEEEEEETTEEEEE-TTS-EEEEE-TTB---TT--SEEEEEETT--EEEEESTT--BSS-EEEEE-

Radius of gyration: 20.22 Å; chains: 1; bounding box: 51×55×49 Å